Protein AF-A0A8H7CJX2-F1 (afdb_monomer_lite)

Foldseek 3Di:
DPPVVVVVVVVVVVVVVVVVVVCVVVCLVPPPCVPPDDDDFPDSVQGCVVVLVCLLCPPVLVVVLVVLLVVLVVVLVVVVVVQVVVCVPDDGDDDPVQSVVLSVVQSCQCQAQVHGQCSNPPPPPHRLLNVLVCLCCPNPCNVVLVVLVVVCVVPVVSVPDDDDPSPVSSVVSNVVVVVVSLVVLVVLCPDPCSVVVLVVVSHSSSSVVCVVVVPPRPPDD

Organism: NCBI:txid2733690

Radius of gyration: 23.41 Å; chains: 1; bounding box: 77×33×64 Å

Sequence (221 aa):
MIPQTVFLVAGAIFCYGLYRLGCFLYRELTYPLRNVAGPPNPSIVFGNLKDMADRAFGVAQIRNMTQILVDKAIQLRDIWALELSKENGAPARLDVFDWLRRMTLDVIGQAGFGYNFEALETSGKGNALNDAFHDLLHGPNAQRNMIFMVAQAMMPILKLVARRKALVDARTTMYSVARQIVSESKAAILTVEGEKALDSKRDLLSILLKANLSTSVPESL

InterPro domains:
  IPR001128 Cytochrome P450 [PF00067] (63-212)
  IPR036396 Cytochrome P450 superfamily [G3DSA:1.10.630.10] (25-220)
  IPR036396 Cytochrome P450 superfamily [SSF48264] (48-215)

pLDDT: mean 78.83, std 11.43, range [32.62, 96.38]

Secondary structure (DSSP, 8-state):
--HHHHHHHHHHHHHHHHHHHHHHHHHHHT-GGGGS--S--S-TTTTTHHHHHHHHT-HHHHHHHHHHHHHHHHHHHHHHHHHHHTTTTS-----HHHHHHHHHHHHHHHHHHS----TT--SS---HHHHHHHHHHTSTTHHHHHHHHHHHHH-GGGGGSPPPHHHHHHHHHHHHHHHHHHHHHHHHHTSHHHHHHHHH---HHHHHHHHHHHS------

Structure (mmCIF, N/CA/C/O backbone):
data_AF-A0A8H7CJX2-F1
#
_entry.id   AF-A0A8H7CJX2-F1
#
loop_
_atom_site.group_PDB
_atom_site.id
_atom_site.type_symbol
_atom_site.label_atom_id
_atom_s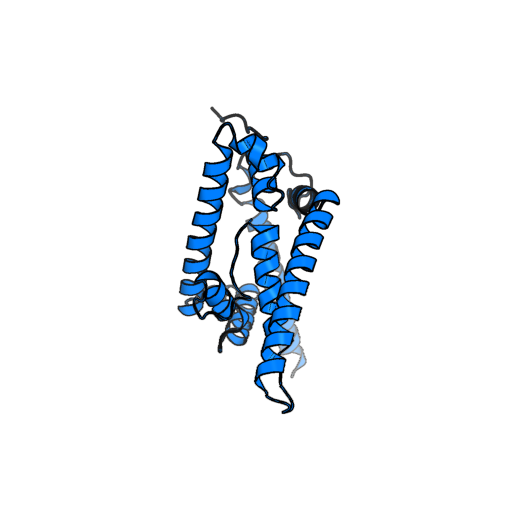ite.label_alt_id
_atom_site.label_comp_id
_atom_site.label_asym_id
_atom_site.label_entity_id
_atom_site.label_seq_id
_atom_site.pdbx_PDB_ins_code
_atom_site.Cartn_x
_atom_site.Cartn_y
_atom_site.Cartn_z
_atom_site.occupancy
_atom_site.B_iso_or_equiv
_atom_site.auth_seq_id
_atom_site.auth_comp_id
_atom_site.auth_asym_id
_atom_site.auth_atom_id
_atom_site.pdbx_PDB_model_num
ATOM 1 N N . MET A 1 1 ? 50.596 -3.535 19.249 1.00 59.03 1 MET A N 1
ATOM 2 C CA . MET A 1 1 ? 49.887 -2.316 19.716 1.00 59.03 1 MET A CA 1
ATOM 3 C C . MET A 1 1 ? 48.407 -2.231 19.294 1.00 59.03 1 MET A C 1
ATOM 5 O O . MET A 1 1 ? 47.772 -1.224 19.555 1.00 59.03 1 MET A O 1
ATOM 9 N N . ILE A 1 2 ? 47.813 -3.284 18.717 1.00 62.78 2 ILE A N 1
ATOM 10 C CA . ILE A 1 2 ? 46.416 -3.313 18.234 1.00 62.78 2 ILE A CA 1
ATOM 11 C C . ILE A 1 2 ? 45.331 -3.588 19.319 1.00 62.78 2 ILE A C 1
ATOM 13 O O . ILE A 1 2 ? 44.195 -3.176 19.110 1.00 62.78 2 ILE A O 1
ATOM 17 N N . PRO A 1 3 ? 45.589 -4.225 20.488 1.00 75.81 3 PRO A N 1
ATOM 18 C CA . PRO A 1 3 ? 44.483 -4.635 21.363 1.00 75.81 3 PRO A CA 1
ATOM 19 C C . PRO A 1 3 ? 43.787 -3.461 22.071 1.00 75.81 3 PRO A C 1
ATOM 21 O O . PRO A 1 3 ? 42.570 -3.473 22.211 1.00 75.81 3 PRO A O 1
ATOM 24 N N . GLN A 1 4 ? 44.517 -2.410 22.462 1.00 80.00 4 GLN A N 1
ATOM 25 C CA . GLN A 1 4 ? 43.936 -1.274 23.195 1.00 80.00 4 GLN A CA 1
ATOM 26 C C . GLN A 1 4 ? 42.937 -0.460 22.362 1.00 80.00 4 GLN A C 1
ATOM 28 O O . GLN A 1 4 ? 41.916 -0.017 22.886 1.00 80.00 4 GLN A O 1
ATOM 33 N N . THR A 1 5 ? 43.191 -0.289 21.063 1.00 80.81 5 THR A N 1
ATOM 34 C CA . THR A 1 5 ? 42.288 0.453 20.174 1.00 80.81 5 THR A CA 1
ATOM 35 C C . THR A 1 5 ? 40.988 -0.311 19.931 1.00 80.81 5 THR A C 1
ATOM 37 O O . THR A 1 5 ? 39.921 0.297 19.913 1.00 80.81 5 THR A O 1
ATOM 40 N N . VAL A 1 6 ? 41.046 -1.643 19.833 1.00 83.06 6 VAL A N 1
ATOM 41 C CA . VAL A 1 6 ? 39.857 -2.497 19.678 1.00 83.06 6 VAL A CA 1
ATOM 42 C C . VAL A 1 6 ? 38.955 -2.430 20.915 1.00 83.06 6 VAL A C 1
ATOM 44 O O . VAL A 1 6 ? 37.746 -2.257 20.770 1.00 83.06 6 VAL A O 1
ATOM 47 N N . PHE A 1 7 ? 39.524 -2.487 22.125 1.00 85.19 7 PHE A N 1
ATOM 48 C CA . PHE A 1 7 ? 38.746 -2.362 23.366 1.00 85.19 7 PHE A CA 1
ATOM 49 C C . PHE A 1 7 ? 38.086 -0.985 23.516 1.00 85.19 7 PHE A C 1
ATOM 51 O O . PHE A 1 7 ? 36.922 -0.908 23.911 1.00 85.19 7 PHE A O 1
ATOM 58 N N . LEU A 1 8 ? 38.785 0.094 23.150 1.00 84.44 8 LEU A N 1
ATOM 59 C CA . LEU A 1 8 ? 38.227 1.451 23.170 1.00 84.44 8 LEU A CA 1
ATOM 60 C C . LEU A 1 8 ? 37.051 1.609 22.201 1.00 84.44 8 LEU A C 1
ATOM 62 O O . LEU A 1 8 ? 36.013 2.154 22.574 1.00 84.44 8 LEU A O 1
ATOM 66 N N . VAL A 1 9 ? 37.187 1.100 20.974 1.00 84.94 9 VAL A N 1
ATOM 67 C CA . VAL A 1 9 ? 36.119 1.166 19.967 1.00 84.94 9 VAL A CA 1
ATOM 68 C C . VAL A 1 9 ? 34.917 0.316 20.386 1.00 84.94 9 VAL A C 1
ATOM 70 O O . VAL A 1 9 ? 33.783 0.786 20.307 1.00 84.94 9 VAL A O 1
ATOM 73 N N . ALA A 1 10 ? 35.143 -0.899 20.893 1.00 82.88 10 ALA A N 1
ATOM 74 C CA . ALA A 1 10 ? 34.070 -1.760 21.389 1.00 82.88 10 ALA A CA 1
ATOM 75 C C . ALA A 1 10 ? 33.324 -1.125 22.576 1.00 82.88 10 ALA A C 1
ATOM 77 O O . ALA A 1 10 ? 32.092 -1.114 22.594 1.00 82.88 10 ALA A O 1
ATOM 78 N N . GLY A 1 11 ? 34.055 -0.528 23.525 1.00 87.94 11 GLY A N 1
ATOM 79 C CA . GLY A 1 11 ? 33.474 0.207 24.649 1.00 87.94 11 GLY A CA 1
ATOM 80 C C . GLY A 1 11 ? 32.651 1.416 24.198 1.00 87.94 11 GLY A C 1
ATOM 81 O O . GLY A 1 11 ? 31.535 1.611 24.675 1.00 87.94 11 GLY A O 1
ATOM 82 N N . ALA A 1 12 ? 33.143 2.183 23.222 1.00 85.31 12 ALA A N 1
ATOM 83 C CA . ALA A 1 12 ? 32.411 3.315 22.658 1.00 85.31 12 ALA A CA 1
ATOM 84 C C . ALA A 1 12 ? 31.106 2.880 21.967 1.00 85.31 12 ALA A C 1
ATOM 86 O O . ALA A 1 12 ? 30.066 3.501 22.189 1.00 85.31 12 ALA A O 1
ATOM 87 N N . ILE A 1 13 ? 31.128 1.791 21.186 1.00 84.75 13 ILE A N 1
ATOM 88 C CA . ILE A 1 13 ? 29.928 1.226 20.543 1.00 84.75 13 ILE A CA 1
ATOM 89 C C . ILE A 1 13 ? 28.926 0.740 21.596 1.00 84.75 13 ILE A C 1
ATOM 91 O O . ILE A 1 13 ? 27.729 0.992 21.459 1.00 84.75 13 ILE A O 1
ATOM 95 N N . PHE A 1 14 ? 29.397 0.082 22.657 1.00 86.94 14 PHE A N 1
ATOM 96 C CA . PHE A 1 14 ? 28.544 -0.412 23.736 1.00 86.94 14 PHE A CA 1
ATOM 97 C C . PHE A 1 14 ? 27.881 0.731 24.516 1.00 86.94 14 PHE A C 1
ATOM 99 O O . PHE A 1 14 ? 26.658 0.749 24.656 1.00 86.94 14 PHE A O 1
ATOM 106 N N . CYS A 1 15 ? 28.654 1.734 24.945 1.00 88.94 15 CYS A N 1
ATOM 107 C CA . CYS A 1 15 ? 28.129 2.931 25.607 1.00 88.94 15 CYS A CA 1
ATOM 108 C C . CYS A 1 15 ? 27.140 3.687 24.712 1.00 88.94 15 CYS A C 1
ATOM 110 O O . CYS A 1 15 ? 26.092 4.131 25.177 1.00 88.94 15 CYS A O 1
ATOM 112 N N . TYR A 1 16 ? 27.435 3.789 23.415 1.00 84.00 16 TYR A N 1
ATOM 113 C CA . TYR A 1 16 ? 26.530 4.377 22.437 1.00 84.00 16 TYR A CA 1
ATOM 114 C C . TYR A 1 16 ? 25.233 3.563 22.278 1.00 84.00 16 TYR A C 1
ATOM 116 O O . TYR A 1 16 ? 24.147 4.139 22.209 1.00 84.00 16 TYR A O 1
ATOM 124 N N . GLY A 1 17 ? 25.324 2.230 22.277 1.00 82.69 17 GLY A N 1
ATOM 125 C CA . GLY A 1 17 ? 24.177 1.324 22.271 1.00 82.69 17 GLY A CA 1
ATOM 126 C C . GLY A 1 17 ? 23.291 1.491 23.506 1.00 82.69 17 GLY A C 1
ATOM 127 O O . GLY A 1 17 ? 22.076 1.617 23.364 1.00 82.69 17 GLY A O 1
ATOM 128 N N . LEU A 1 18 ? 23.890 1.580 24.699 1.00 87.69 18 LEU A N 1
ATOM 129 C CA . LEU A 1 18 ? 23.179 1.841 25.955 1.00 87.69 18 LEU A CA 1
ATOM 130 C C . LEU A 1 18 ? 22.532 3.227 25.978 1.00 87.69 18 LEU A C 1
ATOM 132 O O . LEU A 1 18 ? 21.366 3.342 26.343 1.00 87.69 18 LEU A O 1
ATOM 136 N N . TYR A 1 19 ? 23.246 4.267 25.537 1.00 86.06 19 TYR A N 1
ATOM 137 C CA . TYR A 1 19 ? 22.684 5.611 25.387 1.00 86.06 19 TYR A CA 1
ATOM 138 C C . TYR A 1 19 ? 21.491 5.604 24.427 1.00 86.06 19 TYR A C 1
ATOM 140 O O . TYR A 1 19 ? 20.430 6.140 24.742 1.00 86.06 19 TYR A O 1
ATOM 148 N N . ARG A 1 20 ? 21.626 4.942 23.272 1.00 76.94 20 ARG A N 1
ATOM 149 C CA . ARG A 1 20 ? 20.554 4.825 22.279 1.00 76.94 20 ARG A CA 1
ATOM 150 C C . ARG A 1 20 ? 19.351 4.069 22.838 1.00 76.94 20 ARG A C 1
ATOM 152 O O . ARG A 1 20 ? 18.227 4.506 22.606 1.00 76.94 20 ARG A O 1
ATOM 159 N N . LEU A 1 21 ? 19.573 2.979 23.572 1.00 81.50 21 LEU A N 1
ATOM 160 C CA . LEU A 1 21 ? 18.513 2.220 24.235 1.00 81.50 21 LEU A CA 1
ATOM 161 C C . LEU A 1 21 ? 17.828 3.062 25.319 1.00 81.50 21 LEU A C 1
ATOM 163 O O . LEU A 1 21 ? 16.605 3.112 25.363 1.00 81.50 21 LEU A O 1
ATOM 167 N N . GLY A 1 22 ? 18.598 3.788 26.131 1.00 82.94 22 GLY A N 1
ATOM 168 C CA . GLY A 1 22 ? 18.083 4.700 27.151 1.00 82.94 22 GLY A CA 1
ATOM 169 C C . GLY A 1 22 ? 17.246 5.830 26.555 1.00 82.94 22 GLY A C 1
ATOM 170 O O . GLY A 1 22 ? 16.128 6.060 27.000 1.00 82.94 22 GLY A O 1
ATOM 171 N N . CYS A 1 23 ? 17.723 6.485 25.493 1.00 76.69 23 CYS A N 1
ATOM 172 C CA . CYS A 1 23 ? 16.947 7.489 24.766 1.00 76.69 23 CYS A CA 1
ATOM 173 C C . CYS A 1 23 ? 15.702 6.897 24.102 1.00 76.69 23 CYS A C 1
ATOM 175 O O . CYS A 1 23 ? 14.670 7.559 24.076 1.00 76.69 23 CYS A O 1
ATOM 177 N N . PHE A 1 24 ? 15.780 5.679 23.559 1.00 75.69 24 PHE A N 1
ATOM 178 C CA . PHE A 1 24 ? 14.626 4.988 22.985 1.00 75.69 24 PHE A CA 1
ATOM 179 C C . PHE A 1 24 ? 13.557 4.732 24.053 1.00 75.69 24 PHE A C 1
ATOM 181 O O . PHE A 1 24 ? 12.420 5.157 23.875 1.00 75.69 24 PHE A O 1
ATOM 188 N N . LEU A 1 25 ? 13.940 4.143 25.189 1.00 78.50 25 LEU A N 1
ATOM 189 C CA . LEU A 1 25 ? 13.042 3.876 26.313 1.00 78.50 25 LEU A CA 1
ATOM 190 C C . LEU A 1 25 ? 12.485 5.167 26.923 1.00 78.50 25 LEU A C 1
ATOM 192 O O . LEU A 1 25 ? 11.288 5.253 27.174 1.00 78.50 25 LEU A O 1
ATOM 196 N N . TYR A 1 26 ? 13.323 6.190 27.114 1.00 77.94 26 TYR A N 1
ATOM 197 C CA . TYR A 1 26 ? 12.897 7.492 27.630 1.00 77.94 26 TYR A CA 1
ATOM 198 C C . TYR A 1 26 ? 11.867 8.142 26.713 1.00 77.94 26 TYR A C 1
ATOM 200 O O . TYR A 1 26 ? 10.826 8.607 27.173 1.00 77.94 26 TYR A O 1
ATOM 208 N N . ARG A 1 27 ? 12.141 8.146 25.405 1.00 71.25 27 ARG A N 1
ATOM 209 C CA . ARG A 1 27 ? 11.241 8.711 24.406 1.00 71.25 27 ARG A CA 1
ATOM 210 C C . ARG A 1 27 ? 9.918 7.943 24.385 1.00 71.25 27 ARG A C 1
ATOM 212 O O . ARG A 1 27 ? 8.884 8.593 24.378 1.00 71.25 27 ARG A O 1
ATOM 219 N N . GLU A 1 28 ? 9.954 6.610 24.479 1.00 68.81 28 GLU A N 1
ATOM 220 C CA . GLU A 1 28 ? 8.762 5.751 24.574 1.00 68.81 28 GLU A CA 1
ATOM 221 C C . GLU A 1 28 ? 7.911 6.042 25.820 1.00 68.81 28 GLU A C 1
ATOM 223 O O . GLU A 1 28 ? 6.692 6.184 25.741 1.00 68.81 28 GLU A O 1
ATOM 228 N N . LEU A 1 29 ? 8.561 6.210 26.974 1.00 70.12 29 LEU A N 1
ATOM 229 C CA . LEU A 1 29 ? 7.901 6.497 28.249 1.00 70.12 29 LEU A CA 1
ATOM 230 C C . LEU A 1 29 ? 7.300 7.907 28.323 1.00 70.12 29 LEU A C 1
ATOM 232 O O . LEU A 1 29 ? 6.315 8.099 29.034 1.00 70.12 29 LEU A O 1
ATOM 236 N N . THR A 1 30 ? 7.871 8.878 27.608 1.00 72.44 30 THR A N 1
ATOM 237 C CA . THR A 1 30 ? 7.493 10.301 27.692 1.00 72.44 30 THR A CA 1
ATOM 238 C C . THR A 1 30 ? 6.679 10.804 26.499 1.00 72.44 30 THR A C 1
ATOM 240 O O . THR A 1 30 ? 6.446 12.007 26.378 1.00 72.44 30 THR A O 1
ATOM 243 N N . TYR A 1 31 ? 6.206 9.918 25.614 1.00 68.75 31 TYR A N 1
ATOM 244 C CA . TYR A 1 31 ? 5.435 10.365 24.456 1.00 68.75 31 TYR A CA 1
ATOM 245 C C . TYR A 1 31 ? 4.077 10.979 24.836 1.00 68.75 31 TYR A C 1
ATOM 247 O O . TYR A 1 31 ? 3.285 10.348 25.542 1.00 68.75 31 TYR A O 1
ATOM 255 N N . PRO A 1 32 ? 3.723 12.138 24.243 1.00 61.81 32 PRO A N 1
ATOM 256 C CA . PRO A 1 32 ? 2.434 12.798 24.462 1.00 61.81 32 PRO A CA 1
ATOM 257 C C . PRO A 1 32 ? 1.243 11.991 23.921 1.00 61.81 32 PRO A C 1
ATOM 259 O O . PRO A 1 32 ? 0.107 12.225 24.319 1.00 61.81 32 PRO A O 1
ATOM 262 N N . LEU A 1 33 ? 1.489 11.005 23.049 1.00 62.22 33 LEU A N 1
ATOM 263 C CA . LEU A 1 33 ? 0.448 10.137 22.495 1.00 62.22 33 LEU A CA 1
ATOM 264 C C . LEU A 1 33 ? -0.098 9.119 23.507 1.00 62.22 33 LEU A C 1
ATOM 266 O O . LEU A 1 33 ? -1.160 8.556 23.266 1.00 62.22 33 LEU A O 1
ATOM 270 N N . ARG A 1 34 ? 0.572 8.909 24.652 1.00 66.19 34 ARG A N 1
ATOM 271 C CA . ARG A 1 34 ? 0.060 8.039 25.726 1.00 66.19 34 ARG A CA 1
ATOM 272 C C . ARG A 1 34 ? -1.118 8.658 26.488 1.00 66.19 34 ARG A C 1
ATOM 274 O O . ARG A 1 34 ? -1.860 7.929 27.133 1.00 66.19 34 ARG A O 1
ATOM 281 N N . ASN A 1 35 ? -1.285 9.979 26.391 1.00 67.44 35 ASN A N 1
ATOM 282 C CA . ASN A 1 35 ? -2.397 10.725 26.988 1.00 67.44 35 ASN A CA 1
ATOM 283 C C . ASN A 1 35 ? -3.573 10.924 26.021 1.00 67.44 35 ASN A C 1
ATOM 285 O O . ASN A 1 35 ? -4.555 11.568 26.381 1.00 67.44 35 ASN A O 1
ATOM 289 N N . VAL A 1 36 ? -3.484 10.407 24.793 1.00 69.44 36 VAL A N 1
ATOM 290 C CA . VAL A 1 36 ? -4.614 10.438 23.865 1.00 69.44 36 VAL A CA 1
ATOM 291 C C . VAL A 1 36 ? -5.616 9.384 24.313 1.00 69.44 36 VAL A C 1
ATOM 293 O O . VAL A 1 36 ? -5.256 8.226 24.526 1.00 69.44 36 VAL A O 1
ATOM 296 N N . ALA A 1 37 ? -6.871 9.796 24.467 1.00 63.81 37 ALA A N 1
ATOM 297 C CA . ALA A 1 37 ? -7.947 8.897 24.837 1.00 63.81 37 ALA A CA 1
ATOM 298 C C . ALA A 1 37 ? -8.071 7.765 23.802 1.00 63.81 37 ALA A C 1
ATOM 300 O O . ALA A 1 37 ? -8.167 7.998 22.596 1.00 63.81 37 ALA A O 1
ATOM 301 N N . GLY A 1 38 ? -8.022 6.527 24.281 1.00 65.56 38 GLY A N 1
ATOM 302 C CA . GLY A 1 38 ? -8.036 5.339 23.443 1.00 65.56 38 GLY A CA 1
ATOM 303 C C . GLY A 1 38 ? -8.409 4.098 24.249 1.00 65.56 38 GLY A C 1
ATOM 304 O O . GLY A 1 38 ? -8.409 4.138 25.482 1.00 65.56 38 GLY A O 1
ATOM 305 N N . PRO A 1 39 ? -8.750 2.994 23.569 1.00 67.88 39 PRO A N 1
ATOM 306 C CA . PRO A 1 39 ? -9.061 1.741 24.239 1.00 67.88 39 PRO A CA 1
ATOM 307 C C . PRO A 1 39 ? -7.851 1.242 25.050 1.00 67.88 39 PRO A C 1
ATOM 309 O O . PRO A 1 39 ? -6.704 1.534 24.681 1.00 67.88 39 PRO A O 1
ATOM 312 N N . PRO A 1 40 ? -8.091 0.507 26.154 1.00 71.88 40 PRO A N 1
ATOM 313 C CA . PRO A 1 40 ? -7.034 0.013 27.028 1.00 71.88 40 PRO A CA 1
ATOM 314 C C . PRO A 1 40 ? -6.012 -0.794 26.229 1.00 71.88 40 PRO A C 1
ATOM 316 O O . PRO A 1 40 ? -6.379 -1.657 25.440 1.00 71.88 40 PRO A O 1
ATOM 319 N N . ASN A 1 41 ? -4.729 -0.498 26.435 1.00 67.62 41 ASN A N 1
ATOM 320 C CA . ASN A 1 41 ? -3.649 -1.105 25.672 1.00 67.62 41 ASN A CA 1
ATOM 321 C C . ASN A 1 41 ? -3.28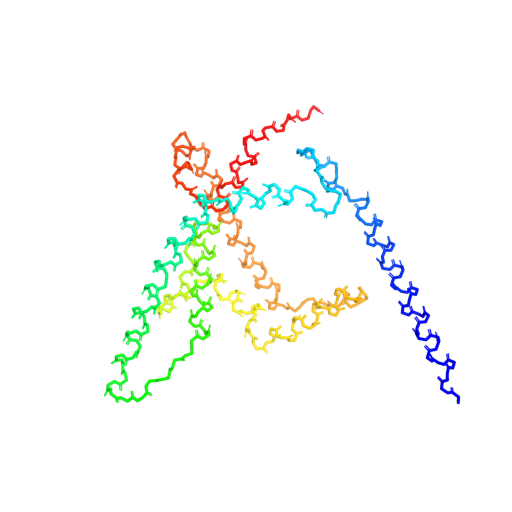2 -2.499 26.236 1.00 67.62 41 ASN A C 1
ATOM 323 O O . ASN A 1 41 ? -2.748 -2.562 27.348 1.00 67.62 41 ASN A O 1
ATOM 327 N N . PRO A 1 42 ? -3.477 -3.602 25.486 1.00 73.25 42 PRO A N 1
ATOM 328 C CA . PRO A 1 42 ? -3.147 -4.951 25.943 1.00 73.25 42 PRO A CA 1
ATOM 329 C C . PRO A 1 42 ? -1.637 -5.255 25.923 1.00 73.25 42 PRO A C 1
ATOM 331 O O . PRO A 1 42 ? -1.204 -6.258 26.491 1.00 73.25 42 PRO A O 1
ATOM 334 N N . SER A 1 43 ? -0.808 -4.433 25.263 1.00 79.50 43 SER A N 1
ATOM 335 C CA . SER A 1 43 ? 0.633 -4.666 25.130 1.00 79.50 43 SER A CA 1
ATOM 336 C C . SER A 1 43 ? 1.468 -3.389 25.230 1.00 79.50 43 SER A C 1
ATOM 338 O O . SER A 1 43 ? 1.363 -2.478 24.416 1.00 79.50 43 SER A O 1
ATOM 340 N N . ILE A 1 44 ? 2.430 -3.374 26.156 1.00 74.06 44 ILE A N 1
ATOM 341 C CA . ILE A 1 44 ? 3.399 -2.271 26.285 1.00 74.06 44 ILE A CA 1
ATOM 342 C C . ILE A 1 44 ? 4.237 -2.100 25.005 1.00 74.06 44 ILE A C 1
ATOM 344 O O . ILE A 1 44 ? 4.574 -0.981 24.642 1.00 74.06 44 ILE A O 1
ATOM 348 N N . VAL A 1 45 ? 4.555 -3.201 24.314 1.00 76.25 45 VAL A N 1
ATOM 349 C CA . VAL A 1 45 ? 5.433 -3.191 23.131 1.00 76.25 45 VAL A CA 1
ATOM 350 C C . VAL A 1 45 ? 4.656 -2.957 21.836 1.00 76.25 45 VAL A C 1
ATOM 352 O O . VAL A 1 45 ? 5.129 -2.240 20.961 1.00 76.25 45 VAL A O 1
ATOM 355 N N . PHE A 1 46 ? 3.480 -3.571 21.691 1.00 77.50 46 PHE A N 1
ATOM 356 C CA . PHE A 1 46 ? 2.737 -3.569 20.425 1.00 77.50 46 PHE A CA 1
ATOM 357 C C . PHE A 1 46 ? 1.484 -2.698 20.438 1.00 77.50 46 PHE A C 1
ATOM 359 O O . PHE A 1 46 ? 0.837 -2.559 19.403 1.00 77.50 46 PHE A O 1
ATOM 366 N N . GLY A 1 47 ? 1.113 -2.095 21.564 1.00 81.44 47 GLY A N 1
ATOM 367 C CA . GLY A 1 47 ? -0.098 -1.291 21.596 1.00 81.44 47 GLY A CA 1
ATOM 368 C C . GLY A 1 47 ? -1.352 -2.117 21.278 1.00 81.44 47 GLY A C 1
ATOM 369 O O . GLY A 1 47 ? -1.419 -3.327 21.504 1.00 81.44 47 GLY A O 1
ATOM 370 N N . ASN A 1 48 ? -2.287 -1.451 20.602 1.00 80.31 48 ASN A N 1
ATOM 371 C CA . ASN A 1 48 ? -3.475 -2.051 19.992 1.00 80.31 48 ASN A CA 1
ATOM 372 C C . ASN A 1 48 ? -3.202 -2.654 18.597 1.00 80.31 48 ASN A C 1
ATOM 374 O O . ASN A 1 48 ? -4.146 -3.015 17.896 1.00 80.31 48 ASN A O 1
ATOM 378 N N . LEU A 1 49 ? -1.937 -2.747 18.152 1.00 81.38 49 LEU A N 1
ATOM 379 C CA . LEU A 1 49 ? -1.617 -3.206 16.792 1.00 81.38 49 LEU A CA 1
ATOM 380 C C . LEU A 1 49 ? -2.076 -4.642 16.538 1.00 81.38 49 LEU A C 1
ATOM 382 O O . LEU A 1 49 ? -2.471 -4.945 15.419 1.00 81.38 49 LEU A O 1
ATOM 386 N N . LYS A 1 50 ? -2.041 -5.510 17.557 1.00 82.56 50 LYS A N 1
ATOM 387 C CA . LYS A 1 50 ? -2.517 -6.896 17.439 1.00 82.56 50 LYS A CA 1
ATOM 388 C C . LYS A 1 50 ? -4.011 -6.931 17.138 1.00 82.56 50 LYS A C 1
ATOM 390 O O . LYS A 1 50 ? -4.407 -7.446 16.104 1.00 82.56 50 LYS A O 1
ATOM 395 N N . ASP A 1 51 ? -4.811 -6.254 17.952 1.00 82.00 51 ASP A N 1
ATOM 396 C CA . ASP A 1 51 ? -6.260 -6.197 17.759 1.00 82.00 51 ASP A CA 1
ATOM 397 C C . ASP A 1 51 ? -6.647 -5.499 16.446 1.00 82.00 51 ASP A C 1
ATOM 399 O O . ASP A 1 51 ? -7.690 -5.785 15.858 1.00 82.00 51 ASP A O 1
ATOM 403 N N . MET A 1 52 ? -5.842 -4.535 15.991 1.00 80.94 52 MET A N 1
ATOM 404 C CA . MET A 1 52 ? -6.010 -3.923 14.674 1.00 80.94 52 MET A CA 1
ATOM 405 C C . MET A 1 52 ? -5.697 -4.923 13.560 1.00 80.94 52 MET A C 1
ATOM 407 O O . MET A 1 52 ? -6.490 -5.036 12.632 1.00 80.94 52 MET A O 1
ATOM 411 N N . ALA A 1 53 ? -4.589 -5.660 13.663 1.00 83.38 53 ALA A N 1
ATOM 412 C CA . ALA A 1 53 ? -4.186 -6.677 12.697 1.00 83.38 53 ALA A CA 1
ATOM 413 C C . ALA A 1 53 ? -5.204 -7.825 12.616 1.00 83.38 53 ALA A C 1
ATOM 415 O O . ALA A 1 53 ? -5.568 -8.235 11.520 1.00 83.38 53 ALA A O 1
ATOM 416 N N . ASP A 1 54 ? -5.732 -8.289 13.744 1.00 84.88 54 ASP A N 1
ATOM 417 C CA . ASP A 1 54 ? -6.715 -9.376 13.775 1.00 84.88 54 ASP A CA 1
ATOM 418 C C . ASP A 1 54 ? -8.039 -8.966 13.112 1.00 84.88 54 ASP A C 1
ATOM 420 O O . ASP A 1 54 ? -8.648 -9.749 12.381 1.00 84.88 54 ASP A O 1
ATOM 424 N N . ARG A 1 55 ? -8.469 -7.708 13.292 1.00 81.94 55 ARG A N 1
ATOM 425 C CA . ARG A 1 55 ? -9.627 -7.148 12.568 1.00 81.94 55 ARG A CA 1
ATOM 426 C C . ARG A 1 55 ? -9.331 -6.957 11.080 1.00 81.94 55 ARG A C 1
ATOM 428 O O . ARG A 1 55 ? -10.179 -7.242 10.240 1.00 81.94 55 ARG A O 1
ATOM 435 N N . ALA A 1 56 ? -8.127 -6.485 10.773 1.00 81.50 56 ALA A N 1
ATOM 436 C CA . ALA A 1 56 ? -7.630 -6.203 9.433 1.00 81.50 56 ALA A CA 1
ATOM 437 C C . ALA A 1 56 ? -7.406 -7.448 8.567 1.00 81.50 56 ALA A C 1
ATOM 439 O O . ALA A 1 56 ? -7.506 -7.372 7.348 1.00 81.50 56 ALA A O 1
ATOM 440 N N . PHE A 1 57 ? -7.064 -8.576 9.182 1.00 84.62 57 PHE A N 1
ATOM 441 C CA . PHE A 1 57 ? -6.669 -9.812 8.506 1.00 84.62 57 PHE A CA 1
ATOM 442 C C . PHE A 1 57 ? -7.461 -11.018 9.024 1.00 84.62 57 PHE A C 1
ATOM 444 O O . PHE A 1 57 ? -6.983 -12.149 9.009 1.00 84.62 57 PHE A O 1
ATOM 451 N N . GLY A 1 58 ? -8.701 -10.798 9.465 1.00 85.94 58 GLY A N 1
ATOM 452 C CA . GLY A 1 58 ? -9.611 -11.885 9.816 1.00 85.94 58 GLY A CA 1
ATOM 453 C C . GLY A 1 58 ? -9.959 -12.768 8.609 1.00 85.94 58 GLY A C 1
ATOM 454 O O . GLY A 1 58 ? -9.829 -12.363 7.454 1.00 85.94 58 GLY A O 1
ATOM 455 N N . VAL A 1 59 ? -10.473 -13.975 8.855 1.00 88.62 59 VAL A N 1
ATOM 456 C CA . VAL A 1 59 ? -10.760 -14.984 7.808 1.00 88.62 59 VAL A CA 1
ATOM 457 C C . VAL A 1 59 ? -11.644 -14.441 6.676 1.00 88.62 59 VAL A C 1
ATOM 459 O O . VAL A 1 59 ? -11.364 -14.661 5.496 1.00 88.62 59 VAL A O 1
ATOM 462 N N . ALA A 1 60 ? -12.702 -13.699 7.017 1.00 84.31 60 ALA A N 1
ATOM 463 C CA . ALA A 1 60 ? -13.595 -13.096 6.027 1.00 84.31 60 ALA A CA 1
ATOM 464 C C . ALA A 1 60 ? -12.877 -12.056 5.150 1.00 84.31 60 ALA A C 1
ATOM 466 O O . ALA A 1 60 ? -13.155 -11.967 3.951 1.00 84.31 60 ALA A O 1
ATOM 467 N N . GLN A 1 61 ? -11.944 -11.315 5.749 1.00 83.56 61 GLN A N 1
ATOM 468 C CA . GLN A 1 61 ? -11.162 -10.285 5.085 1.00 83.56 61 GLN A CA 1
ATOM 469 C C . GLN A 1 61 ? -10.120 -10.905 4.160 1.00 83.56 61 GLN A C 1
ATOM 471 O O . GLN A 1 61 ? -10.091 -10.579 2.979 1.00 83.56 61 GLN A O 1
ATOM 476 N N . ILE A 1 62 ? -9.370 -11.903 4.635 1.00 89.12 62 ILE A N 1
ATOM 477 C CA . ILE A 1 62 ? -8.428 -12.675 3.809 1.00 89.12 62 ILE A CA 1
ATOM 478 C C . ILE A 1 62 ? -9.130 -13.263 2.580 1.00 89.12 62 ILE A C 1
ATOM 480 O O . ILE A 1 62 ? -8.592 -13.201 1.474 1.00 89.12 62 ILE A O 1
ATOM 484 N N . ARG A 1 63 ? -10.349 -13.800 2.739 1.00 89.38 63 ARG A N 1
ATOM 485 C CA . ARG A 1 63 ? -11.126 -14.326 1.608 1.00 89.38 63 ARG A CA 1
ATOM 486 C C . ARG A 1 63 ? -11.427 -13.244 0.568 1.00 89.38 63 ARG A C 1
ATOM 488 O O . ARG A 1 63 ? -11.287 -13.512 -0.619 1.00 89.38 63 ARG A O 1
ATOM 495 N N . ASN A 1 64 ? -11.813 -12.042 0.996 1.00 85.88 64 ASN A N 1
ATOM 496 C CA . ASN A 1 64 ? -12.044 -10.915 0.088 1.00 85.88 64 ASN A CA 1
ATOM 497 C C . ASN A 1 64 ? -10.743 -10.487 -0.617 1.00 85.88 64 ASN A C 1
ATOM 499 O O . ASN A 1 64 ? -10.709 -10.404 -1.840 1.00 85.88 64 ASN A O 1
ATOM 503 N N . MET A 1 65 ? -9.649 -10.331 0.134 1.00 89.56 65 MET A N 1
ATOM 504 C CA . MET A 1 65 ? -8.336 -9.998 -0.430 1.00 89.56 65 MET A CA 1
ATOM 505 C C . MET A 1 65 ? -7.872 -11.036 -1.458 1.00 89.56 65 MET A C 1
ATOM 507 O O . MET A 1 65 ? -7.271 -10.686 -2.467 1.00 89.56 65 MET A O 1
ATOM 511 N N . THR A 1 66 ? -8.177 -12.313 -1.219 1.00 92.75 66 THR A N 1
ATOM 512 C CA . THR A 1 66 ? -7.846 -13.407 -2.138 1.00 92.75 66 THR A CA 1
ATOM 513 C C . THR A 1 66 ? -8.639 -13.301 -3.440 1.00 92.75 66 THR A C 1
ATOM 515 O O . THR A 1 66 ? -8.073 -13.555 -4.496 1.00 92.75 66 THR A O 1
ATOM 518 N N . GLN A 1 67 ? -9.911 -12.889 -3.396 1.00 92.50 67 GLN A N 1
ATOM 519 C CA . GLN A 1 67 ? -10.692 -12.631 -4.614 1.00 92.50 67 GLN A CA 1
ATOM 520 C C . GLN A 1 67 ? -10.041 -11.521 -5.448 1.00 92.50 67 GLN A C 1
ATOM 522 O O . GLN A 1 67 ? -9.726 -11.751 -6.610 1.00 92.50 67 GLN A O 1
ATOM 527 N N . ILE A 1 68 ? -9.704 -10.387 -4.822 1.00 92.69 68 ILE A N 1
ATOM 528 C CA . ILE A 1 68 ? -8.999 -9.274 -5.483 1.00 92.69 68 ILE A CA 1
ATOM 529 C C . ILE A 1 68 ? -7.658 -9.738 -6.073 1.00 92.69 68 ILE A C 1
ATOM 531 O O . ILE A 1 68 ? -7.307 -9.384 -7.197 1.00 92.69 68 ILE A O 1
ATOM 535 N N . LEU A 1 69 ? -6.901 -10.549 -5.327 1.00 94.69 69 LEU A N 1
ATOM 536 C CA . LEU A 1 69 ? -5.626 -11.098 -5.783 1.00 94.69 69 LEU A CA 1
ATOM 537 C C . LEU A 1 69 ? -5.797 -11.972 -7.032 1.00 94.69 69 LEU A C 1
ATOM 539 O O . LEU A 1 69 ? -5.013 -11.845 -7.971 1.00 94.69 69 LEU A O 1
ATOM 543 N N . VAL A 1 70 ? -6.805 -12.847 -7.050 1.00 96.12 70 VAL A N 1
ATOM 544 C CA . VAL A 1 70 ? -7.103 -13.717 -8.196 1.00 96.12 70 VAL A CA 1
ATOM 545 C C . VAL A 1 70 ? -7.545 -12.890 -9.401 1.00 96.12 70 VAL A C 1
ATOM 547 O O . VAL A 1 70 ? -7.024 -13.106 -10.493 1.00 96.12 70 VAL A O 1
ATOM 550 N N . ASP A 1 71 ? -8.419 -11.904 -9.206 1.00 95.06 71 ASP A N 1
ATOM 551 C CA . ASP A 1 71 ? -8.879 -11.016 -10.277 1.00 95.06 71 ASP A CA 1
ATOM 552 C C . ASP A 1 71 ? -7.697 -10.269 -10.917 1.00 95.06 71 ASP A C 1
ATOM 554 O O . ASP A 1 71 ? -7.550 -10.235 -12.141 1.00 95.06 71 ASP A O 1
ATOM 558 N N . LYS A 1 72 ? -6.780 -9.747 -10.093 1.00 94.94 72 LYS A N 1
ATOM 559 C CA . LYS A 1 72 ? -5.557 -9.081 -10.562 1.00 94.94 72 LYS A CA 1
ATOM 560 C C . LYS A 1 72 ? -4.547 -10.038 -11.197 1.00 94.94 72 LYS A C 1
ATOM 562 O O . LYS A 1 72 ? -3.855 -9.641 -12.132 1.00 94.94 72 LYS A O 1
ATOM 567 N N . ALA A 1 73 ? -4.483 -11.294 -10.758 1.00 95.75 73 ALA A N 1
ATOM 568 C CA . ALA A 1 73 ? -3.651 -12.318 -11.392 1.00 95.75 73 ALA A CA 1
ATOM 569 C C . ALA A 1 73 ? -4.171 -12.678 -12.792 1.00 95.75 73 ALA A C 1
ATOM 571 O O . ALA A 1 73 ? -3.381 -12.842 -13.721 1.00 95.75 73 ALA A O 1
ATOM 572 N N . ILE A 1 74 ? -5.495 -12.763 -12.951 1.00 96.38 74 ILE A N 1
ATOM 573 C CA . ILE A 1 74 ? -6.151 -12.971 -14.247 1.00 96.38 74 ILE A CA 1
ATOM 574 C C . ILE A 1 74 ? -5.879 -11.775 -15.166 1.00 96.38 74 ILE A C 1
ATOM 576 O O . ILE A 1 74 ? -5.428 -11.980 -16.292 1.00 96.38 74 ILE A O 1
ATOM 580 N N . GLN A 1 75 ? -6.045 -10.543 -14.669 1.00 94.56 75 GLN A N 1
ATOM 581 C CA . GLN A 1 75 ? -5.703 -9.329 -15.420 1.00 94.56 75 GLN A CA 1
ATOM 582 C C . GLN A 1 75 ? -4.238 -9.354 -15.884 1.00 94.56 75 GLN A C 1
ATOM 584 O O . GLN A 1 75 ? -3.948 -9.068 -17.044 1.00 94.56 75 GLN A O 1
ATOM 589 N N . LEU A 1 76 ? -3.309 -9.737 -15.003 1.00 95.00 76 LEU A N 1
ATOM 590 C CA . LEU A 1 76 ? -1.891 -9.806 -15.343 1.00 95.00 76 LEU A CA 1
ATOM 591 C C . LEU A 1 76 ? -1.588 -10.874 -16.402 1.00 95.00 76 LEU A C 1
ATOM 593 O O . LEU A 1 76 ? -0.825 -10.613 -17.331 1.00 95.00 76 LEU A O 1
ATOM 597 N N . ARG A 1 77 ? -2.207 -12.056 -16.295 1.00 94.69 77 ARG A N 1
ATOM 598 C CA . ARG A 1 77 ? -2.117 -13.110 -17.317 1.00 94.69 77 ARG A CA 1
ATOM 599 C C . ARG A 1 77 ? -2.559 -12.585 -18.681 1.00 94.69 77 ARG A C 1
ATOM 601 O O . ARG A 1 77 ? -1.886 -12.854 -19.673 1.00 94.69 77 ARG A O 1
ATOM 608 N N . ASP A 1 78 ? -3.672 -11.859 -18.730 1.00 94.12 78 ASP A N 1
ATOM 609 C CA . ASP A 1 78 ? -4.222 -11.332 -19.981 1.00 94.12 78 ASP A CA 1
ATOM 610 C C . ASP A 1 78 ? -3.296 -10.279 -20.594 1.00 94.12 78 ASP A C 1
ATOM 612 O O . ASP A 1 78 ? -3.024 -10.325 -21.793 1.00 94.12 78 ASP A O 1
ATOM 616 N N . ILE A 1 79 ? -2.714 -9.405 -19.769 1.00 91.38 79 ILE A N 1
ATOM 617 C CA . ILE A 1 79 ? -1.681 -8.457 -20.206 1.00 91.38 79 ILE A CA 1
ATOM 618 C C . ILE A 1 79 ? -0.471 -9.201 -20.778 1.00 91.38 79 ILE A C 1
ATOM 620 O O . ILE A 1 79 ? -0.011 -8.872 -21.868 1.00 91.38 79 ILE A O 1
ATOM 624 N N . TRP A 1 80 ? 0.031 -10.233 -20.097 1.00 91.75 80 TRP A N 1
ATOM 625 C CA . TRP A 1 80 ? 1.154 -11.023 -20.607 1.00 91.75 80 TRP A CA 1
ATOM 626 C C . TRP A 1 80 ? 0.823 -11.708 -21.931 1.00 91.75 80 TRP A C 1
ATOM 628 O O . TRP A 1 80 ? 1.639 -11.669 -22.846 1.00 91.75 80 TRP A O 1
ATOM 638 N N . ALA A 1 81 ? -0.372 -12.287 -22.072 1.00 91.06 81 ALA A N 1
ATOM 639 C CA . ALA A 1 81 ? -0.812 -12.884 -23.331 1.00 91.06 81 ALA A CA 1
ATOM 640 C C . ALA A 1 81 ? -0.831 -11.853 -24.474 1.00 91.06 81 ALA A C 1
ATOM 642 O O . ALA A 1 81 ? -0.388 -12.154 -25.585 1.00 91.06 81 ALA A O 1
ATOM 643 N N . LEU A 1 82 ? -1.273 -10.623 -24.191 1.00 89.50 82 LEU A N 1
ATOM 644 C CA . LEU A 1 82 ? -1.242 -9.517 -25.145 1.00 89.50 82 LEU A CA 1
ATOM 645 C C . LEU A 1 82 ? 0.190 -9.095 -25.493 1.00 89.50 82 LEU A C 1
ATOM 647 O O . LEU A 1 82 ? 0.493 -8.961 -26.675 1.00 89.50 82 LEU A O 1
ATOM 651 N N . GLU A 1 83 ? 1.085 -8.929 -24.517 1.00 87.00 83 GLU A N 1
ATOM 652 C CA . GLU A 1 83 ? 2.491 -8.581 -24.777 1.00 87.00 83 GLU A CA 1
ATOM 653 C C . GLU A 1 83 ? 3.193 -9.642 -25.635 1.00 87.00 83 GLU A C 1
ATOM 655 O O . GLU A 1 83 ? 3.867 -9.305 -26.606 1.00 87.00 83 GLU A O 1
ATOM 660 N N . LEU A 1 84 ? 2.967 -10.928 -25.347 1.00 87.50 84 LEU A N 1
ATOM 661 C CA . LEU A 1 84 ? 3.515 -12.036 -26.134 1.00 87.50 84 LEU A CA 1
ATOM 662 C C . LEU A 1 84 ? 2.992 -12.040 -27.580 1.00 87.50 84 LEU A C 1
ATOM 664 O O . LEU A 1 84 ? 3.719 -12.419 -28.496 1.00 87.50 84 LEU A O 1
ATOM 668 N N . SER A 1 85 ? 1.749 -11.598 -27.804 1.00 87.00 85 SER A N 1
ATOM 669 C CA . SER A 1 85 ? 1.154 -11.541 -29.145 1.00 87.00 85 SER A CA 1
ATOM 670 C C . SER A 1 85 ? 1.754 -10.453 -30.047 1.00 87.00 85 SER A C 1
ATOM 672 O O . SER A 1 85 ? 1.689 -10.579 -31.268 1.00 87.00 85 SER A O 1
ATOM 674 N N . LYS A 1 86 ? 2.382 -9.413 -29.475 1.00 86.19 86 LYS A N 1
ATOM 675 C CA . LYS A 1 86 ? 2.973 -8.295 -30.237 1.00 86.19 86 LYS A CA 1
ATOM 676 C C . LYS A 1 86 ? 4.230 -8.686 -31.012 1.00 86.19 86 LYS A C 1
ATOM 678 O O . LYS A 1 86 ? 4.573 -8.037 -31.995 1.00 86.19 86 LYS A O 1
ATOM 683 N N . GLU A 1 87 ? 4.914 -9.736 -30.576 1.00 80.69 87 GLU A N 1
ATOM 684 C CA . GLU A 1 87 ? 6.224 -10.137 -31.099 1.00 80.69 87 GLU A CA 1
ATOM 685 C C . GLU A 1 87 ? 6.127 -10.978 -32.391 1.00 80.69 87 GLU A C 1
ATOM 687 O O . GLU A 1 87 ? 7.148 -11.414 -32.910 1.00 80.69 87 GLU A O 1
ATOM 692 N N . ASN A 1 88 ? 4.928 -11.194 -32.962 1.00 78.00 88 ASN A N 1
ATOM 693 C CA . ASN A 1 88 ? 4.707 -11.841 -34.273 1.00 78.00 88 ASN A CA 1
ATOM 694 C C . ASN A 1 88 ? 5.517 -13.143 -34.500 1.00 78.00 88 ASN A C 1
ATOM 696 O O . ASN A 1 88 ? 5.994 -13.414 -35.602 1.00 78.00 88 ASN A O 1
ATOM 700 N N . GLY A 1 89 ? 5.674 -13.962 -33.455 1.00 74.69 89 GLY A N 1
ATOM 701 C CA . GLY A 1 89 ? 6.422 -15.225 -33.506 1.00 74.69 89 GLY A CA 1
ATOM 702 C C . GLY A 1 89 ? 7.914 -15.120 -33.160 1.00 74.69 89 GLY A C 1
ATOM 703 O O . GLY A 1 89 ? 8.597 -16.145 -33.150 1.00 74.69 89 GLY A O 1
ATOM 704 N N . ALA A 1 90 ? 8.425 -13.928 -32.840 1.00 80.81 90 ALA A N 1
ATOM 705 C CA . ALA A 1 90 ? 9.749 -13.748 -32.255 1.00 80.81 90 ALA A CA 1
ATOM 706 C C . ALA A 1 90 ? 9.759 -14.100 -30.748 1.00 80.81 90 ALA A C 1
ATOM 708 O O . ALA A 1 90 ? 8.720 -14.041 -30.082 1.00 80.81 90 ALA A O 1
ATOM 709 N N . PRO A 1 91 ? 10.922 -14.475 -30.176 1.00 81.75 91 PRO A N 1
ATOM 710 C CA . PRO A 1 91 ? 11.050 -14.715 -28.742 1.00 81.75 91 PRO A CA 1
ATOM 711 C C . PRO A 1 91 ? 10.810 -13.431 -27.935 1.00 81.75 91 PRO A C 1
ATOM 713 O O . PRO A 1 91 ? 11.678 -12.564 -27.850 1.00 81.75 91 PRO A O 1
ATOM 716 N N . ALA A 1 92 ? 9.647 -13.344 -27.297 1.00 83.19 92 ALA A N 1
ATOM 717 C CA . ALA A 1 92 ? 9.292 -12.240 -26.418 1.00 83.19 92 ALA A CA 1
ATOM 718 C C . ALA A 1 92 ? 10.083 -12.285 -25.098 1.00 83.19 92 ALA A C 1
ATOM 720 O O . ALA A 1 92 ? 10.253 -13.348 -24.490 1.00 83.19 92 ALA A O 1
ATOM 721 N N . ARG A 1 93 ? 10.534 -11.122 -24.615 1.00 85.50 93 ARG A N 1
ATOM 722 C CA . ARG A 1 93 ? 11.150 -10.972 -23.287 1.00 85.50 93 ARG A CA 1
ATOM 723 C C . ARG A 1 93 ? 10.228 -10.188 -22.371 1.00 85.50 93 ARG A C 1
ATOM 725 O O . ARG A 1 93 ? 9.820 -9.082 -22.704 1.00 85.50 93 ARG A O 1
ATOM 732 N N . LEU A 1 94 ? 9.955 -10.745 -21.196 1.00 88.06 94 LEU A N 1
ATOM 733 C CA . LEU A 1 94 ? 9.052 -10.152 -20.221 1.00 88.06 94 LEU A CA 1
ATOM 734 C C . LEU A 1 94 ? 9.731 -10.046 -18.855 1.00 88.06 94 LEU A C 1
ATOM 736 O O . LEU A 1 94 ? 10.272 -11.028 -18.345 1.00 88.06 94 LEU A O 1
ATOM 740 N N . ASP A 1 95 ? 9.688 -8.856 -18.255 1.00 89.00 95 ASP A N 1
ATOM 741 C CA . ASP A 1 95 ? 10.151 -8.646 -16.882 1.00 89.00 95 ASP A CA 1
ATOM 742 C C . ASP A 1 95 ? 9.048 -9.044 -15.896 1.00 89.00 95 ASP A C 1
ATOM 744 O O . ASP A 1 95 ? 8.173 -8.258 -15.530 1.00 89.00 95 ASP A O 1
ATOM 748 N N . VAL A 1 96 ? 9.081 -10.308 -15.476 1.00 91.44 96 VAL A N 1
ATOM 749 C CA . VAL A 1 96 ? 8.096 -10.877 -14.549 1.00 91.44 96 VAL A CA 1
ATOM 750 C C . VAL A 1 96 ? 8.070 -10.113 -13.221 1.00 91.44 96 VAL A C 1
ATOM 752 O O . VAL A 1 96 ? 7.004 -9.951 -12.628 1.00 91.44 96 VAL A O 1
ATOM 755 N N . PHE A 1 97 ? 9.221 -9.624 -12.752 1.00 90.00 97 PHE A N 1
ATOM 756 C CA . PHE A 1 97 ? 9.314 -8.935 -11.470 1.00 90.00 97 PHE A CA 1
ATOM 757 C C . PHE A 1 97 ? 8.660 -7.552 -11.531 1.00 90.00 97 PHE A C 1
ATOM 759 O O . PHE A 1 97 ? 7.912 -7.193 -10.618 1.00 90.00 97 PHE A O 1
ATOM 766 N N . ASP A 1 98 ? 8.876 -6.805 -12.617 1.00 85.75 98 ASP A N 1
ATOM 767 C CA . ASP A 1 98 ? 8.223 -5.510 -12.828 1.00 85.75 98 ASP A CA 1
ATOM 768 C C . ASP A 1 98 ? 6.692 -5.639 -12.831 1.00 85.75 98 ASP A C 1
ATOM 770 O O . ASP A 1 98 ? 5.986 -4.904 -12.134 1.00 85.75 98 ASP A O 1
ATOM 774 N N . TRP A 1 99 ? 6.179 -6.639 -13.546 1.00 90.75 99 TRP A N 1
ATOM 775 C CA . TRP A 1 99 ? 4.749 -6.915 -13.645 1.00 90.75 99 TRP A CA 1
ATOM 776 C C . TRP A 1 99 ? 4.122 -7.382 -12.326 1.00 90.75 99 TRP A C 1
ATOM 778 O O . TRP A 1 99 ? 3.071 -6.875 -11.927 1.00 90.75 99 TRP A O 1
ATOM 788 N N . LEU A 1 100 ? 4.775 -8.296 -11.602 1.00 92.38 100 LEU A N 1
ATOM 789 C CA . LEU A 1 100 ? 4.304 -8.748 -10.287 1.00 92.38 100 LEU A CA 1
ATOM 790 C C . LEU A 1 100 ? 4.289 -7.612 -9.262 1.00 92.38 100 LEU A C 1
ATOM 792 O O . LEU A 1 100 ? 3.382 -7.528 -8.431 1.00 92.38 100 LEU A O 1
ATOM 796 N N . ARG A 1 101 ? 5.267 -6.707 -9.328 1.00 87.94 101 ARG A N 1
ATOM 797 C CA . ARG A 1 101 ? 5.317 -5.520 -8.473 1.00 87.94 101 ARG A CA 1
ATOM 798 C C . ARG A 1 101 ? 4.132 -4.590 -8.734 1.00 87.94 101 ARG A C 1
ATOM 800 O O . ARG A 1 101 ? 3.494 -4.151 -7.777 1.00 87.94 101 ARG A O 1
ATOM 807 N N . ARG A 1 102 ? 3.811 -4.318 -10.003 1.00 88.69 102 ARG A N 1
ATOM 808 C CA . ARG A 1 102 ? 2.635 -3.519 -10.399 1.00 88.69 102 ARG A CA 1
ATOM 809 C C . ARG A 1 102 ? 1.335 -4.156 -9.917 1.00 88.69 102 ARG A C 1
ATOM 811 O O . ARG A 1 102 ? 0.526 -3.487 -9.282 1.00 88.69 102 ARG A O 1
ATOM 818 N N . MET A 1 103 ? 1.179 -5.463 -10.133 1.00 92.56 103 MET A N 1
ATOM 819 C CA . MET A 1 103 ? 0.031 -6.224 -9.636 1.00 92.56 103 MET A CA 1
ATOM 820 C C . MET A 1 103 ? -0.098 -6.113 -8.112 1.00 92.56 103 MET A C 1
ATOM 822 O O . MET A 1 103 ? -1.183 -5.859 -7.598 1.00 92.56 103 MET A O 1
ATOM 826 N N . THR A 1 104 ? 1.010 -6.269 -7.382 1.00 91.94 104 THR A N 1
ATOM 827 C CA . THR A 1 104 ? 1.024 -6.178 -5.915 1.00 91.94 104 THR A CA 1
ATOM 828 C C . THR A 1 104 ? 0.571 -4.803 -5.437 1.00 91.94 104 THR A C 1
ATOM 830 O O . THR A 1 104 ? -0.205 -4.712 -4.486 1.00 91.94 104 THR A O 1
ATOM 833 N N . LEU A 1 105 ? 1.022 -3.735 -6.104 1.00 89.75 105 LEU A N 1
ATOM 834 C CA . LEU A 1 105 ? 0.591 -2.380 -5.783 1.00 89.75 105 LEU A CA 1
ATOM 835 C C . LEU A 1 105 ? -0.927 -2.249 -5.954 1.00 89.75 105 LEU A C 1
ATOM 837 O O . LEU A 1 105 ? -1.598 -1.852 -5.006 1.00 89.75 105 LEU A O 1
ATOM 841 N N . ASP A 1 106 ? -1.477 -2.675 -7.093 1.00 90.75 106 ASP A N 1
ATOM 842 C CA . ASP A 1 106 ? -2.924 -2.666 -7.355 1.00 90.75 106 ASP A CA 1
ATOM 843 C C . ASP A 1 106 ? -3.733 -3.453 -6.316 1.00 90.75 106 ASP A C 1
ATOM 845 O O . ASP A 1 106 ? -4.766 -2.975 -5.845 1.00 90.75 106 ASP A O 1
ATOM 849 N N . VAL A 1 107 ? -3.257 -4.637 -5.922 1.00 92.62 107 VAL A N 1
ATOM 850 C CA . VAL A 1 107 ? -3.905 -5.457 -4.889 1.00 92.62 107 VAL A CA 1
ATOM 851 C C . VAL A 1 107 ? -3.922 -4.722 -3.553 1.00 92.62 107 VAL A C 1
ATOM 853 O O . VAL A 1 107 ? -4.968 -4.660 -2.913 1.00 92.62 107 VAL A O 1
ATOM 856 N N . ILE A 1 108 ? -2.803 -4.120 -3.135 1.00 90.56 108 ILE A N 1
ATOM 857 C CA . ILE A 1 108 ? -2.738 -3.327 -1.897 1.00 90.56 108 ILE A CA 1
ATOM 858 C C . ILE A 1 108 ? -3.667 -2.111 -1.980 1.00 90.56 108 ILE A C 1
ATOM 860 O O . ILE A 1 108 ? -4.336 -1.793 -0.998 1.00 90.56 108 ILE A O 1
ATOM 864 N N . GLY A 1 109 ? -3.743 -1.448 -3.134 1.00 89.00 109 GLY A N 1
ATOM 865 C CA . GLY A 1 109 ? -4.650 -0.325 -3.356 1.00 89.00 109 GLY A CA 1
ATOM 866 C C . GLY A 1 109 ? -6.103 -0.708 -3.145 1.00 89.00 109 GLY A C 1
ATOM 867 O O . GLY A 1 109 ? -6.799 -0.098 -2.332 1.00 89.00 109 GLY A O 1
ATOM 868 N N . GLN A 1 110 ? -6.548 -1.758 -3.830 1.00 89.75 110 GLN A N 1
ATOM 869 C CA . GLN A 1 110 ? -7.948 -2.163 -3.808 1.00 89.75 110 GLN A CA 1
ATOM 870 C C . GLN A 1 110 ? -8.328 -2.831 -2.486 1.00 89.75 110 GLN A C 1
ATOM 872 O O . GLN A 1 110 ? -9.297 -2.429 -1.849 1.00 89.75 110 GLN A O 1
ATOM 877 N N . ALA A 1 111 ? -7.543 -3.806 -2.029 1.00 90.50 111 ALA A N 1
ATOM 878 C CA . ALA A 1 111 ? -7.834 -4.544 -0.804 1.00 90.50 111 ALA A CA 1
ATOM 879 C C . ALA A 1 111 ? -7.595 -3.710 0.465 1.00 90.50 111 ALA A C 1
ATOM 881 O O . ALA A 1 111 ? -8.310 -3.845 1.460 1.00 90.50 111 ALA A O 1
ATOM 882 N N . GLY A 1 112 ? -6.566 -2.861 0.446 1.00 88.50 112 GLY A N 1
ATOM 883 C CA . GLY A 1 112 ? -6.175 -2.042 1.587 1.00 88.50 112 GLY A CA 1
ATOM 884 C C . GLY A 1 112 ? -6.990 -0.758 1.715 1.00 88.50 112 GLY A C 1
ATOM 885 O O . GLY A 1 112 ? -7.353 -0.366 2.820 1.00 88.50 112 GLY A O 1
ATOM 886 N N . PHE A 1 113 ? -7.277 -0.098 0.594 1.00 87.81 113 PHE A N 1
ATOM 887 C CA . PHE A 1 113 ? -7.775 1.279 0.593 1.00 87.81 113 PHE A CA 1
ATOM 888 C C . PHE A 1 113 ? -9.010 1.492 -0.286 1.00 87.81 113 PHE A C 1
ATOM 890 O O . PHE A 1 113 ? -9.467 2.626 -0.414 1.00 87.81 113 PHE A O 1
ATOM 897 N N . GLY A 1 114 ? -9.521 0.441 -0.938 1.00 86.50 114 GLY A N 1
ATOM 898 C CA . GLY A 1 114 ? -10.606 0.566 -1.910 1.00 86.50 114 GLY A CA 1
ATOM 899 C C . GLY A 1 114 ? -10.246 1.465 -3.099 1.00 86.50 114 GLY A C 1
ATOM 900 O O . GLY A 1 114 ? -11.140 2.044 -3.712 1.00 86.50 114 GLY A O 1
ATOM 901 N N . TYR A 1 115 ? -8.953 1.619 -3.399 1.00 85.31 115 TYR A N 1
ATOM 902 C CA . TYR A 1 115 ? -8.435 2.574 -4.374 1.00 85.31 115 TYR A CA 1
ATOM 903 C C . TYR A 1 115 ? -7.742 1.854 -5.536 1.00 85.31 115 TYR A C 1
ATOM 905 O O . TYR A 1 115 ? -6.914 0.968 -5.329 1.00 85.31 115 TYR A O 1
ATOM 913 N N . ASN A 1 116 ? -8.044 2.245 -6.774 1.00 85.69 116 ASN A 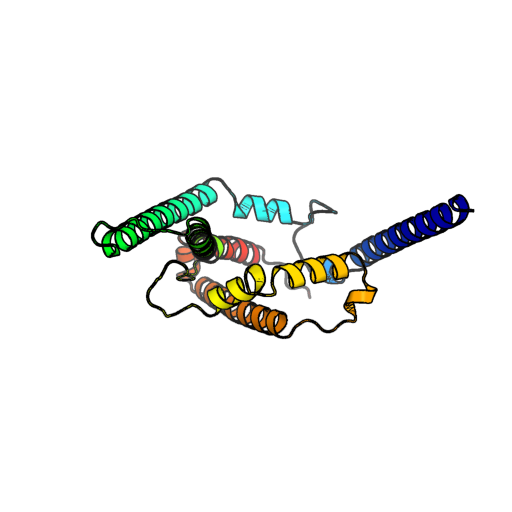N 1
ATOM 914 C CA . ASN A 1 116 ? -7.407 1.671 -7.956 1.00 85.69 116 ASN A CA 1
ATOM 915 C C . ASN A 1 116 ? -6.138 2.461 -8.311 1.00 85.69 116 ASN A C 1
ATOM 917 O O . ASN A 1 116 ? -6.229 3.592 -8.782 1.00 85.69 116 ASN A O 1
ATOM 921 N N . PHE A 1 117 ? -4.952 1.889 -8.076 1.00 80.81 117 PHE A N 1
ATOM 922 C CA . PHE A 1 117 ? -3.693 2.554 -8.448 1.00 80.81 117 PHE A CA 1
ATOM 923 C C . PHE A 1 117 ? -3.405 2.505 -9.946 1.00 80.81 117 PHE A C 1
ATOM 925 O O . PHE A 1 117 ? -2.562 3.277 -10.400 1.00 80.81 117 PHE A O 1
ATOM 932 N N . GLU A 1 118 ? -4.103 1.643 -10.692 1.00 85.00 118 GLU A N 1
ATOM 933 C CA . GLU A 1 118 ? -3.935 1.484 -12.140 1.00 85.00 118 GLU A CA 1
ATOM 934 C C . GLU A 1 118 ? -2.477 1.164 -12.506 1.00 85.00 118 GLU A C 1
ATOM 936 O O . GLU A 1 118 ? -1.967 1.540 -13.556 1.00 85.00 118 GLU A O 1
ATOM 941 N N . ALA A 1 119 ? -1.776 0.449 -11.623 1.00 85.62 119 ALA A N 1
ATOM 942 C CA . ALA A 1 119 ? -0.366 0.134 -11.799 1.00 85.62 119 ALA A CA 1
ATOM 943 C C . ALA A 1 119 ? -0.134 -0.880 -12.931 1.00 85.62 119 ALA A C 1
ATOM 945 O O . ALA A 1 119 ? 0.937 -0.880 -13.547 1.00 85.62 119 ALA A O 1
ATOM 946 N N . LEU A 1 120 ? -1.130 -1.731 -13.207 1.00 85.75 120 LEU A N 1
ATOM 947 C CA . LEU A 1 120 ? -1.142 -2.670 -14.332 1.00 85.75 120 LEU A CA 1
ATOM 948 C C . LEU A 1 120 ? -1.568 -2.033 -15.664 1.00 85.75 120 LEU A C 1
ATOM 950 O O . LEU A 1 120 ? -1.323 -2.625 -16.716 1.00 85.75 120 LEU A O 1
ATOM 954 N N . GLU A 1 121 ? -2.172 -0.843 -15.651 1.00 80.12 121 GLU A N 1
ATOM 955 C CA . GLU A 1 121 ? -2.643 -0.197 -16.875 1.00 80.12 121 GLU A CA 1
ATOM 956 C C . GLU A 1 121 ? -1.458 0.253 -17.739 1.00 80.12 121 GLU A C 1
ATOM 958 O O . GLU A 1 121 ? -0.579 1.005 -17.317 1.00 80.12 121 GLU A O 1
ATOM 963 N N . THR A 1 122 ? -1.429 -0.213 -18.988 1.00 66.50 122 THR A N 1
ATOM 964 C CA . THR A 1 122 ? -0.351 0.097 -19.948 1.00 66.50 122 THR A CA 1
ATOM 965 C C . THR A 1 122 ? -0.622 1.399 -20.721 1.00 66.50 122 THR A C 1
ATOM 967 O O . THR A 1 122 ? 0.226 1.881 -21.467 1.00 66.50 122 THR A O 1
ATOM 970 N N . SER A 1 123 ? -1.794 2.009 -20.511 1.00 59.25 123 SER A N 1
ATOM 971 C CA . SER A 1 123 ? -2.356 3.141 -21.268 1.00 59.25 123 SER A CA 1
ATOM 972 C C . SER A 1 123 ? -1.706 4.512 -20.990 1.00 59.25 123 SER A C 1
ATOM 974 O O . SER A 1 123 ? -2.240 5.547 -21.383 1.00 59.25 123 SER A O 1
ATOM 976 N N . GLY A 1 124 ? -0.549 4.555 -20.323 1.00 52.03 124 GLY A N 1
ATOM 977 C CA . GLY A 1 124 ? 0.313 5.744 -20.256 1.00 52.03 124 GLY A CA 1
ATOM 978 C C . GLY A 1 124 ? -0.152 6.898 -19.357 1.00 52.03 124 GLY A C 1
ATOM 979 O O . GLY A 1 124 ? 0.568 7.887 -19.239 1.00 52.03 124 GLY A O 1
ATOM 980 N N . LYS A 1 125 ? -1.297 6.796 -18.675 1.00 51.31 125 LYS A N 1
ATOM 981 C CA . LYS A 1 125 ? -1.633 7.690 -17.555 1.00 51.31 125 LYS A CA 1
ATOM 982 C C . LYS A 1 125 ? -1.133 7.056 -16.262 1.00 51.31 125 LYS A C 1
ATOM 984 O O . LYS A 1 125 ? -1.887 6.401 -15.557 1.00 51.31 125 LYS A O 1
ATOM 989 N N . GLY A 1 126 ? 0.160 7.209 -15.986 1.00 56.03 126 GLY A N 1
ATOM 990 C CA . GLY A 1 126 ? 0.707 6.859 -14.678 1.00 56.03 126 GLY A CA 1
ATOM 991 C C . GLY A 1 126 ? -0.069 7.590 -13.582 1.00 56.03 126 GLY A C 1
ATOM 992 O O . GLY A 1 126 ? -0.315 8.795 -13.676 1.00 56.03 126 GLY A O 1
ATOM 993 N N . ASN A 1 127 ? -0.517 6.860 -12.564 1.00 70.06 127 ASN A N 1
ATOM 994 C CA . ASN A 1 127 ? -1.057 7.475 -11.363 1.00 70.06 127 ASN A CA 1
ATOM 995 C C . ASN A 1 127 ? 0.103 8.140 -10.605 1.00 70.06 127 ASN A C 1
ATOM 997 O O . ASN A 1 127 ? 1.109 7.484 -10.337 1.00 70.06 127 ASN A O 1
ATOM 1001 N N . ALA A 1 128 ? -0.056 9.402 -10.195 1.00 72.62 128 ALA A N 1
ATOM 1002 C CA . ALA A 1 128 ? 0.947 10.135 -9.417 1.00 72.62 128 ALA A CA 1
ATOM 1003 C C . ALA A 1 128 ? 1.431 9.360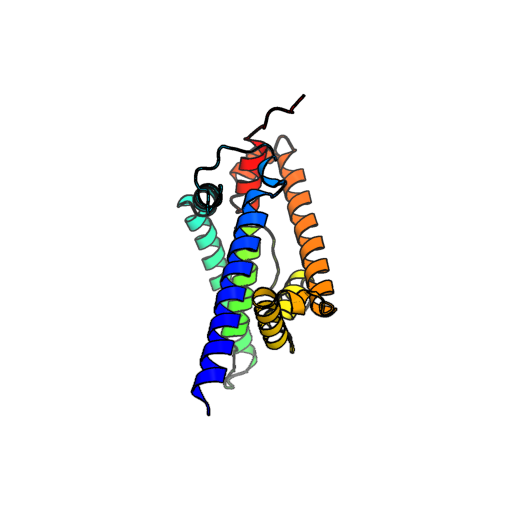 -8.173 1.00 72.62 128 ALA A C 1
ATOM 1005 O O . ALA A 1 128 ? 2.577 9.501 -7.745 1.00 72.62 128 ALA A O 1
ATOM 1006 N N . LEU A 1 129 ? 0.575 8.509 -7.597 1.00 76.88 129 LEU A N 1
ATOM 1007 C CA . LEU A 1 129 ? 0.949 7.627 -6.500 1.00 76.88 129 LEU A CA 1
ATOM 1008 C C . LEU A 1 129 ? 1.815 6.441 -6.947 1.00 76.88 129 LEU A C 1
ATOM 1010 O O . LEU A 1 129 ? 2.769 6.104 -6.249 1.00 76.88 129 LEU A O 1
ATOM 1014 N N . ASN A 1 130 ? 1.525 5.833 -8.097 1.00 78.81 130 ASN A N 1
ATOM 1015 C CA . ASN A 1 130 ? 2.366 4.783 -8.677 1.00 78.81 130 ASN A CA 1
ATOM 1016 C C . ASN A 1 130 ? 3.771 5.326 -8.993 1.00 78.81 130 ASN A C 1
ATOM 1018 O O . ASN A 1 130 ? 4.768 4.716 -8.606 1.00 78.81 130 ASN A O 1
ATOM 1022 N N . ASP A 1 131 ? 3.848 6.524 -9.576 1.00 78.19 131 ASP A N 1
ATOM 1023 C CA . ASP A 1 131 ? 5.117 7.197 -9.875 1.00 78.19 131 ASP A CA 1
ATOM 1024 C C . ASP A 1 131 ? 5.903 7.516 -8.592 1.00 78.19 131 ASP A C 1
ATOM 1026 O O . ASP A 1 131 ? 7.091 7.207 -8.489 1.00 78.19 131 ASP A O 1
ATOM 1030 N N . ALA A 1 132 ? 5.232 8.030 -7.553 1.00 78.94 132 ALA A N 1
ATOM 1031 C CA . ALA A 1 132 ? 5.860 8.285 -6.256 1.00 78.94 132 ALA A CA 1
ATOM 1032 C C . ALA A 1 132 ? 6.378 6.999 -5.580 1.00 78.94 132 ALA A C 1
ATOM 1034 O O . ALA A 1 132 ? 7.456 7.003 -4.977 1.00 78.94 132 ALA A O 1
ATOM 1035 N N . PHE A 1 133 ? 5.637 5.889 -5.682 1.00 78.00 133 PHE A N 1
ATOM 1036 C CA . PHE A 1 133 ? 6.078 4.581 -5.188 1.00 78.00 133 PHE A CA 1
ATOM 1037 C C . PHE A 1 133 ? 7.284 4.056 -5.968 1.00 78.00 133 PHE A C 1
ATOM 1039 O O . PHE A 1 133 ? 8.232 3.544 -5.364 1.00 78.00 133 PHE A O 1
ATOM 1046 N N . HIS A 1 134 ? 7.267 4.202 -7.293 1.00 78.69 134 HIS A N 1
ATOM 1047 C CA . HIS A 1 134 ? 8.383 3.833 -8.150 1.00 78.69 134 HIS A CA 1
ATOM 1048 C C . HIS A 1 134 ? 9.644 4.630 -7.790 1.00 78.69 134 HIS A C 1
ATOM 1050 O O . HIS A 1 134 ? 10.687 4.030 -7.531 1.00 78.69 134 HIS A O 1
ATOM 1056 N N . ASP A 1 135 ? 9.545 5.953 -7.663 1.00 77.88 135 ASP A N 1
ATOM 1057 C CA . ASP A 1 135 ? 10.668 6.822 -7.295 1.00 77.88 135 ASP A CA 1
ATOM 1058 C C . ASP A 1 135 ? 11.256 6.490 -5.918 1.00 77.88 135 ASP A C 1
ATOM 1060 O O . ASP A 1 135 ? 12.478 6.537 -5.724 1.00 77.88 135 ASP A O 1
ATOM 1064 N N . LEU A 1 136 ? 10.398 6.130 -4.959 1.00 76.44 136 LEU A N 1
ATOM 1065 C CA . LEU A 1 136 ? 10.806 5.791 -3.600 1.00 76.44 136 LEU A CA 1
ATOM 1066 C C . LEU A 1 136 ? 11.528 4.439 -3.523 1.00 76.44 136 LEU A C 1
ATOM 1068 O O . LEU A 1 136 ? 12.552 4.336 -2.842 1.00 76.44 136 LEU A O 1
ATOM 1072 N N . LEU A 1 137 ? 10.987 3.410 -4.181 1.00 78.12 137 LEU A N 1
ATOM 1073 C CA . LEU A 1 137 ? 11.420 2.020 -4.001 1.00 78.12 137 LEU A CA 1
ATOM 1074 C C . LEU A 1 137 ? 12.401 1.536 -5.075 1.00 78.12 137 LEU A C 1
ATOM 1076 O O . LEU A 1 137 ? 13.246 0.691 -4.784 1.00 78.12 137 LEU A O 1
ATOM 1080 N N . HIS A 1 138 ? 12.317 2.078 -6.292 1.00 75.00 138 HIS A N 1
ATOM 1081 C CA . HIS A 1 138 ? 13.024 1.552 -7.468 1.00 75.00 138 HIS A CA 1
ATOM 1082 C C . HIS A 1 138 ? 13.647 2.621 -8.368 1.00 75.00 138 HIS A C 1
ATOM 1084 O O . HIS A 1 138 ? 14.313 2.281 -9.344 1.00 75.00 138 HIS A O 1
ATOM 1090 N N . GLY A 1 139 ? 13.500 3.905 -8.036 1.00 74.06 139 GLY A N 1
ATOM 1091 C CA . GLY A 1 139 ? 14.181 4.972 -8.754 1.00 74.06 139 GLY A CA 1
ATOM 1092 C C . GLY A 1 139 ? 15.708 4.774 -8.766 1.00 74.06 139 GLY A C 1
ATOM 1093 O O . GLY A 1 139 ? 16.255 4.081 -7.901 1.00 74.06 139 GLY A O 1
ATOM 1094 N N . PRO A 1 140 ? 16.450 5.453 -9.662 1.00 76.62 140 PRO A N 1
ATOM 1095 C CA . PRO A 1 140 ? 17.903 5.277 -9.840 1.00 76.62 140 PRO A CA 1
ATOM 1096 C C . PRO A 1 140 ? 18.739 5.440 -8.560 1.00 76.62 140 PRO A C 1
ATOM 1098 O O . PRO A 1 140 ? 19.891 5.026 -8.475 1.00 76.62 140 PRO A O 1
ATOM 1101 N N . ASN A 1 141 ? 18.162 6.086 -7.546 1.00 77.88 141 ASN A N 1
ATOM 1102 C CA . ASN A 1 141 ? 18.797 6.387 -6.274 1.00 77.88 141 ASN A CA 1
ATOM 1103 C C . ASN A 1 141 ? 18.170 5.639 -5.083 1.00 77.88 141 ASN A C 1
ATOM 1105 O O . ASN A 1 141 ? 18.589 5.883 -3.951 1.00 77.88 141 ASN A O 1
ATOM 1109 N N . ALA A 1 142 ? 17.188 4.758 -5.299 1.00 76.81 142 ALA A N 1
ATOM 1110 C CA . ALA A 1 142 ? 16.402 4.121 -4.241 1.00 76.81 142 ALA A CA 1
ATOM 1111 C C . ALA A 1 142 ? 17.266 3.297 -3.275 1.00 76.81 142 ALA A C 1
ATOM 1113 O O . ALA A 1 142 ? 17.191 3.496 -2.064 1.00 76.81 142 ALA A O 1
ATOM 1114 N N . GLN A 1 143 ? 18.187 2.474 -3.788 1.00 80.12 143 GLN A N 1
ATOM 1115 C CA . GLN A 1 143 ? 19.112 1.697 -2.951 1.00 80.12 143 GLN A CA 1
ATOM 1116 C C . GLN A 1 143 ? 19.987 2.601 -2.070 1.00 80.12 143 GLN A C 1
ATOM 1118 O O . GLN A 1 143 ? 20.130 2.376 -0.868 1.00 80.12 143 GLN A O 1
ATOM 1123 N N . ARG A 1 144 ? 20.534 3.680 -2.644 1.00 80.75 144 ARG A N 1
ATOM 1124 C CA . ARG A 1 144 ? 21.334 4.661 -1.897 1.00 80.75 144 ARG A CA 1
ATOM 1125 C C . ARG A 1 144 ? 20.494 5.377 -0.842 1.00 80.75 144 ARG A C 1
ATOM 1127 O O . ARG A 1 144 ? 20.981 5.625 0.257 1.00 80.75 144 ARG A O 1
ATOM 1134 N N . ASN A 1 145 ? 19.243 5.700 -1.160 1.00 77.44 145 ASN A N 1
ATOM 1135 C CA . ASN A 1 145 ? 18.303 6.312 -0.226 1.00 77.44 145 ASN A CA 1
ATOM 1136 C C . ASN A 1 145 ? 17.969 5.363 0.932 1.00 77.44 145 ASN A C 1
ATOM 1138 O O . ASN A 1 145 ? 17.953 5.802 2.078 1.00 77.44 145 ASN A O 1
ATOM 1142 N N . MET A 1 146 ? 17.774 4.072 0.653 1.00 80.50 146 MET A N 1
ATOM 1143 C CA . MET A 1 146 ? 17.520 3.042 1.660 1.00 80.50 146 MET A CA 1
ATOM 1144 C C . MET A 1 146 ? 18.718 2.863 2.597 1.00 80.50 146 MET A C 1
ATOM 1146 O O . MET A 1 146 ? 18.552 2.915 3.814 1.00 80.50 146 MET A O 1
ATOM 1150 N N . ILE A 1 147 ? 19.934 2.747 2.051 1.00 84.44 147 ILE A N 1
ATOM 1151 C CA . ILE A 1 147 ? 21.171 2.678 2.846 1.00 84.44 147 ILE A CA 1
ATOM 1152 C C . ILE A 1 147 ? 21.304 3.922 3.726 1.00 84.44 147 ILE A C 1
ATOM 1154 O O . ILE A 1 147 ? 21.590 3.818 4.917 1.00 84.44 147 ILE A O 1
ATOM 1158 N N . PHE A 1 148 ? 21.047 5.104 3.162 1.00 82.1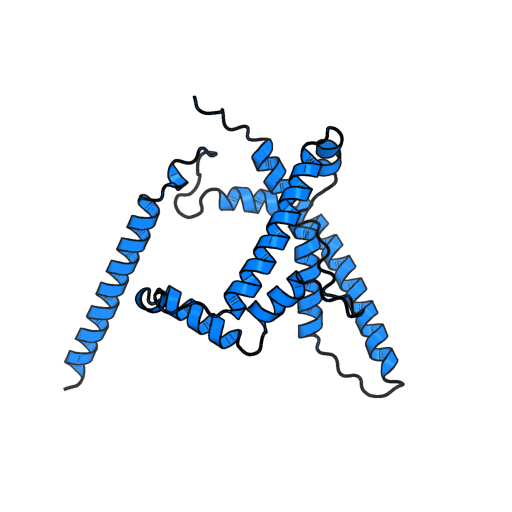9 148 PHE A N 1
ATOM 1159 C CA . PHE A 1 148 ? 21.123 6.356 3.904 1.00 82.19 148 PHE A CA 1
ATOM 1160 C C . PHE A 1 148 ? 20.067 6.439 5.014 1.00 82.19 148 PHE A C 1
ATOM 1162 O O . PHE A 1 148 ? 20.373 6.880 6.117 1.00 82.19 148 PHE A O 1
ATOM 1169 N N . MET A 1 149 ? 18.847 5.957 4.767 1.00 77.00 149 MET A N 1
ATOM 1170 C CA . MET A 1 149 ? 17.784 5.877 5.769 1.00 77.00 149 MET A CA 1
ATOM 1171 C C . MET A 1 149 ? 18.157 4.932 6.919 1.00 77.00 149 MET A C 1
ATOM 1173 O O . MET A 1 149 ? 17.990 5.293 8.084 1.00 77.00 149 MET A O 1
ATOM 1177 N N . VAL A 1 150 ? 18.710 3.753 6.615 1.00 82.19 150 VAL A N 1
ATOM 1178 C CA . VAL A 1 150 ? 19.197 2.803 7.629 1.00 82.19 150 VAL A CA 1
ATOM 1179 C C . VAL A 1 150 ? 20.359 3.408 8.419 1.00 82.19 150 VAL A C 1
ATOM 1181 O O . VAL A 1 150 ? 20.363 3.351 9.649 1.00 82.19 150 VAL A O 1
ATOM 1184 N N . ALA A 1 151 ? 21.301 4.072 7.747 1.00 81.94 151 ALA A N 1
ATOM 1185 C CA . ALA A 1 151 ? 22.404 4.770 8.400 1.00 81.94 151 ALA A CA 1
ATOM 1186 C C . ALA A 1 151 ? 21.901 5.886 9.334 1.00 81.94 151 ALA A C 1
ATOM 1188 O O . ALA A 1 151 ? 22.362 5.978 10.467 1.00 81.94 151 ALA A O 1
ATOM 1189 N N . GLN A 1 152 ? 20.904 6.677 8.921 1.00 79.00 152 GLN A N 1
ATOM 1190 C CA . GLN A 1 152 ? 20.252 7.687 9.768 1.00 79.00 152 GLN A CA 1
ATOM 1191 C C . GLN A 1 152 ? 19.473 7.081 10.942 1.00 79.00 152 GLN A C 1
ATOM 1193 O O . GLN A 1 152 ? 19.364 7.699 12.006 1.00 79.00 152 GLN A O 1
ATOM 1198 N N . ALA A 1 153 ? 18.908 5.884 10.769 1.00 74.75 153 ALA A N 1
ATOM 1199 C CA . ALA A 1 153 ? 18.253 5.164 11.851 1.00 74.75 153 ALA A CA 1
ATOM 1200 C C . ALA A 1 153 ? 19.278 4.698 12.893 1.00 74.75 153 ALA A C 1
ATOM 1202 O O . ALA A 1 153 ? 19.024 4.843 14.091 1.00 74.75 153 ALA A O 1
ATOM 1203 N N . MET A 1 154 ? 20.427 4.185 12.440 1.00 73.94 154 MET A N 1
ATOM 1204 C CA . MET A 1 154 ? 21.512 3.662 13.275 1.00 73.94 154 MET A CA 1
ATOM 1205 C C . MET A 1 154 ? 22.369 4.755 13.920 1.00 73.94 154 MET A C 1
ATOM 1207 O O . MET A 1 154 ? 22.808 4.570 15.049 1.00 73.94 154 MET A O 1
ATOM 1211 N N . MET A 1 155 ? 22.555 5.894 13.247 1.00 77.81 155 MET A N 1
ATOM 1212 C CA . MET A 1 155 ? 23.356 7.034 13.700 1.00 77.81 155 MET A CA 1
ATOM 1213 C C . MET A 1 155 ? 22.525 8.335 13.637 1.00 77.81 155 MET A C 1
ATOM 1215 O O . MET A 1 155 ? 22.365 8.923 12.568 1.00 77.81 155 MET A O 1
ATOM 1219 N N . PRO A 1 156 ? 22.008 8.849 14.770 1.00 69.62 156 PRO A N 1
ATOM 1220 C CA . PRO A 1 156 ? 21.118 9.999 14.833 1.00 69.62 156 PRO A CA 1
ATOM 1221 C C . PRO A 1 156 ? 21.806 11.304 14.429 1.00 69.62 156 PRO A C 1
ATOM 1223 O O . PRO A 1 156 ? 21.114 12.210 13.984 1.00 69.62 156 PRO A O 1
ATOM 1226 N N . ILE A 1 157 ? 23.140 11.391 14.495 1.00 75.50 157 ILE A N 1
ATOM 1227 C CA . ILE A 1 157 ? 23.905 12.550 14.005 1.00 75.50 157 ILE A CA 1
ATOM 1228 C C . ILE A 1 157 ? 23.693 12.733 12.491 1.00 75.50 157 ILE A C 1
ATOM 1230 O O . ILE A 1 157 ? 23.562 13.857 12.014 1.00 75.50 157 ILE A O 1
ATOM 1234 N N . LEU A 1 158 ? 23.534 11.640 11.734 1.00 71.56 158 LEU A N 1
ATOM 1235 C CA . LEU A 1 158 ? 23.252 11.703 10.295 1.00 71.56 158 LEU A CA 1
ATOM 1236 C C . LEU A 1 158 ? 21.846 12.239 9.977 1.00 71.56 158 LEU A C 1
ATOM 1238 O O . LEU A 1 158 ? 21.575 12.572 8.822 1.00 71.56 158 LEU A O 1
ATOM 1242 N N . LYS A 1 159 ? 20.945 12.363 10.965 1.00 67.00 159 LYS A N 1
ATOM 1243 C CA . LYS A 1 159 ? 19.613 12.972 10.771 1.00 67.00 159 LYS A CA 1
ATOM 1244 C C . LYS A 1 159 ? 19.676 14.482 10.526 1.00 67.00 159 LYS A C 1
ATOM 1246 O O . LYS A 1 159 ? 18.684 15.037 10.068 1.00 67.00 159 LYS A O 1
ATOM 1251 N N . LEU A 1 160 ? 20.815 15.124 10.803 1.00 70.75 160 LEU A N 1
ATOM 1252 C CA . LEU A 1 160 ? 21.062 16.539 10.501 1.00 70.75 160 LEU A CA 1
ATOM 1253 C C . LEU A 1 160 ? 21.280 16.795 9.000 1.00 70.75 160 LEU A C 1
ATOM 1255 O O . LEU A 1 160 ? 21.155 17.927 8.544 1.00 70.75 160 LEU A O 1
ATOM 1259 N N . VAL A 1 161 ? 21.585 15.755 8.217 1.00 75.50 161 VAL A N 1
ATOM 1260 C CA . VAL A 1 161 ? 21.750 15.881 6.765 1.00 75.50 161 VAL A CA 1
ATOM 1261 C C . VAL A 1 161 ? 20.382 16.029 6.100 1.00 75.50 161 VAL A C 1
ATOM 1263 O O . VAL A 1 161 ? 19.478 15.218 6.328 1.00 75.50 161 VAL A O 1
ATOM 1266 N N . ALA A 1 162 ? 20.246 17.052 5.251 1.00 71.00 162 ALA A N 1
ATOM 1267 C CA . ALA A 1 162 ? 19.012 17.350 4.534 1.00 71.00 162 ALA A CA 1
ATOM 1268 C C . ALA A 1 162 ? 18.490 16.123 3.768 1.00 71.00 162 ALA A C 1
ATOM 1270 O O . ALA A 1 162 ? 19.228 15.430 3.059 1.00 71.00 162 ALA A O 1
ATOM 1271 N N . ARG A 1 163 ? 17.185 15.855 3.905 1.00 69.00 163 ARG A N 1
ATOM 1272 C CA . ARG A 1 163 ? 16.522 14.795 3.139 1.00 69.00 163 ARG A CA 1
ATOM 1273 C C . ARG A 1 163 ? 16.519 15.167 1.661 1.00 69.00 163 ARG A C 1
ATOM 1275 O O . ARG A 1 163 ? 16.285 16.314 1.294 1.00 69.00 163 ARG A O 1
ATOM 1282 N N . ARG A 1 164 ? 16.762 14.175 0.807 1.00 72.06 164 ARG A N 1
ATOM 1283 C CA . ARG A 1 164 ? 16.792 14.364 -0.647 1.00 72.06 164 ARG A CA 1
ATOM 1284 C C . ARG A 1 164 ? 15.427 14.827 -1.149 1.00 72.06 164 ARG A C 1
ATOM 1286 O O . ARG A 1 164 ? 14.420 14.220 -0.795 1.00 72.06 164 ARG A O 1
ATOM 1293 N N . LYS A 1 165 ? 15.421 15.836 -2.025 1.00 75.44 165 LYS A N 1
ATOM 1294 C CA . LYS A 1 165 ? 14.212 16.437 -2.608 1.00 75.44 165 LYS A CA 1
ATOM 1295 C C . LYS A 1 165 ? 13.247 15.392 -3.188 1.00 75.44 165 LYS A C 1
ATOM 1297 O O . LYS A 1 165 ? 12.090 15.397 -2.810 1.00 75.44 165 LYS A O 1
ATOM 1302 N N . ALA A 1 166 ? 13.743 14.415 -3.951 1.00 71.00 166 ALA A N 1
ATOM 1303 C CA . ALA A 1 166 ? 12.913 13.333 -4.500 1.00 71.00 166 ALA A CA 1
ATOM 1304 C C . ALA A 1 166 ? 12.134 12.538 -3.429 1.00 71.00 166 ALA A C 1
ATOM 1306 O O . ALA A 1 166 ? 10.973 12.208 -3.624 1.00 71.00 166 ALA A O 1
ATOM 1307 N N . LEU A 1 167 ? 12.734 12.280 -2.258 1.00 72.69 167 LEU A N 1
ATOM 1308 C CA . LEU A 1 167 ? 12.037 11.611 -1.149 1.00 72.69 167 LEU A CA 1
ATOM 1309 C C . LEU A 1 167 ? 10.974 12.514 -0.515 1.00 72.69 167 LEU A C 1
ATOM 1311 O O . LEU A 1 167 ? 9.960 12.027 -0.022 1.00 72.69 167 LEU A O 1
ATOM 1315 N N . VAL A 1 168 ? 11.229 13.824 -0.480 1.00 81.00 168 VAL A N 1
ATOM 1316 C CA . VAL A 1 168 ? 10.276 14.815 0.030 1.00 81.00 168 VAL A CA 1
ATOM 1317 C C . VAL A 1 168 ? 9.093 14.941 -0.926 1.00 81.00 168 VAL A C 1
ATOM 1319 O O . VAL A 1 168 ? 7.954 14.893 -0.470 1.00 81.00 168 VAL A O 1
ATOM 1322 N N . ASP A 1 169 ? 9.352 15.025 -2.228 1.00 81.69 169 ASP A N 1
ATOM 1323 C CA . ASP A 1 169 ? 8.334 15.164 -3.269 1.00 81.69 169 ASP A CA 1
ATOM 1324 C C . ASP A 1 169 ? 7.465 13.889 -3.355 1.00 81.69 169 ASP A C 1
ATOM 1326 O O . ASP A 1 169 ? 6.234 13.978 -3.302 1.00 81.69 169 ASP A O 1
ATOM 1330 N N . ALA A 1 170 ? 8.077 12.694 -3.336 1.00 79.12 170 ALA A N 1
ATOM 1331 C CA . ALA A 1 170 ? 7.353 11.418 -3.278 1.00 79.12 170 ALA A CA 1
ATOM 1332 C C . ALA A 1 170 ? 6.488 11.312 -2.011 1.00 79.12 170 ALA A C 1
ATOM 1334 O O . ALA A 1 170 ? 5.300 11.008 -2.087 1.00 79.12 170 ALA A O 1
ATOM 1335 N N . ARG A 1 171 ? 7.042 11.651 -0.836 1.00 82.44 171 ARG A N 1
ATOM 1336 C CA . ARG A 1 171 ? 6.279 11.663 0.424 1.00 82.44 171 ARG A CA 1
ATOM 1337 C C . ARG A 1 171 ? 5.115 12.650 0.381 1.00 82.44 171 ARG A C 1
ATOM 1339 O O . ARG A 1 171 ? 4.059 12.349 0.928 1.00 82.44 171 ARG A O 1
ATOM 1346 N N . THR A 1 172 ? 5.312 13.818 -0.223 1.00 87.31 172 THR A N 1
ATOM 1347 C CA . THR A 1 172 ? 4.277 14.854 -0.337 1.00 87.31 172 THR A CA 1
ATOM 1348 C C . THR A 1 172 ? 3.123 14.364 -1.205 1.00 87.31 172 THR A C 1
ATOM 1350 O O . THR A 1 172 ? 1.972 14.472 -0.792 1.00 87.31 172 THR A O 1
ATOM 1353 N N . THR A 1 173 ? 3.432 13.737 -2.341 1.00 86.25 173 THR A N 1
ATOM 1354 C CA . THR A 1 173 ? 2.440 13.137 -3.246 1.00 86.25 173 THR A CA 1
ATOM 1355 C C . THR A 1 173 ? 1.701 11.973 -2.586 1.00 86.25 173 THR A C 1
ATOM 1357 O O . THR A 1 173 ? 0.476 11.924 -2.589 1.00 86.25 173 THR A O 1
ATOM 1360 N N . MET A 1 174 ? 2.419 11.060 -1.925 1.00 85.81 174 MET A N 1
ATOM 1361 C CA . MET A 1 174 ? 1.785 9.977 -1.165 1.00 85.81 174 MET A CA 1
ATOM 1362 C C . MET A 1 174 ? 0.860 10.516 -0.071 1.00 85.81 174 MET A C 1
ATOM 1364 O O . MET A 1 174 ? -0.225 9.984 0.143 1.00 85.81 174 MET A O 1
ATOM 1368 N N . TYR A 1 175 ? 1.278 11.577 0.624 1.00 88.69 175 TYR A N 1
ATOM 1369 C CA . TYR A 1 175 ? 0.487 12.182 1.688 1.00 88.69 175 TYR A CA 1
ATOM 1370 C C . TYR A 1 175 ? -0.777 12.866 1.160 1.00 88.69 175 TYR A C 1
ATOM 1372 O O . TYR A 1 175 ? -1.830 12.739 1.787 1.00 88.69 175 TYR A O 1
ATOM 1380 N N . SER A 1 176 ? -0.702 13.562 0.021 1.00 90.12 176 SER A N 1
ATOM 1381 C CA . SER A 1 176 ? -1.876 14.198 -0.585 1.00 90.12 176 SER A CA 1
ATOM 1382 C C . SER A 1 176 ? -2.905 13.158 -1.030 1.00 90.12 176 SER A C 1
ATOM 1384 O O . SER A 1 176 ? -4.071 13.272 -0.655 1.00 90.12 176 SER A O 1
ATOM 1386 N N . VAL A 1 177 ? -2.470 12.100 -1.722 1.00 86.31 177 VAL A N 1
ATOM 1387 C CA . VAL A 1 177 ? -3.362 11.018 -2.167 1.00 86.31 177 VAL A CA 1
ATOM 1388 C C . VAL A 1 177 ? -3.943 10.259 -0.973 1.00 86.31 177 VAL A C 1
ATOM 1390 O O . VAL A 1 177 ? -5.148 10.035 -0.912 1.00 86.31 177 VAL A O 1
ATOM 1393 N N . ALA A 1 178 ? -3.135 9.941 0.044 1.00 87.19 178 ALA A N 1
ATOM 1394 C CA . ALA A 1 178 ? -3.633 9.290 1.258 1.00 87.19 178 ALA A CA 1
ATOM 1395 C C . ALA A 1 178 ? -4.685 10.144 1.986 1.00 87.19 178 ALA A C 1
ATOM 1397 O O . ALA A 1 178 ? -5.694 9.622 2.461 1.00 87.19 178 ALA A O 1
ATOM 1398 N N . ARG A 1 179 ? -4.483 11.467 2.061 1.00 89.81 179 ARG A N 1
ATOM 1399 C CA . ARG A 1 179 ? -5.464 12.395 2.647 1.00 89.81 179 ARG A CA 1
ATOM 1400 C C . ARG A 1 179 ? -6.768 12.404 1.864 1.00 89.81 179 ARG A C 1
ATOM 1402 O O . ARG A 1 179 ? -7.822 12.400 2.496 1.00 89.81 179 ARG A O 1
ATOM 1409 N N . GLN A 1 180 ? -6.691 12.385 0.536 1.00 89.50 180 GLN A N 1
ATOM 1410 C CA . GLN A 1 180 ? -7.863 12.298 -0.326 1.00 89.50 180 GLN A CA 1
ATOM 1411 C C . GLN A 1 180 ? -8.647 11.007 -0.050 1.00 89.50 180 GLN A C 1
ATOM 1413 O O . GLN A 1 180 ? -9.809 11.093 0.340 1.00 89.50 180 GLN A O 1
ATOM 1418 N N . ILE A 1 181 ? -7.989 9.843 -0.108 1.00 87.19 181 ILE A N 1
ATOM 1419 C CA . ILE A 1 181 ? -8.606 8.528 0.146 1.00 87.19 181 ILE A CA 1
ATOM 1420 C C . ILE A 1 181 ? -9.310 8.493 1.511 1.00 87.19 181 ILE A C 1
ATOM 1422 O O . ILE A 1 181 ? -10.460 8.064 1.618 1.00 87.19 181 ILE A O 1
ATOM 1426 N N . VAL A 1 182 ? -8.649 8.976 2.570 1.00 87.06 182 VAL A N 1
ATOM 1427 C CA . VAL A 1 182 ? -9.235 9.018 3.920 1.00 87.06 182 VAL A CA 1
ATOM 1428 C C . VAL A 1 182 ? -10.425 9.975 3.983 1.00 87.06 182 VAL A C 1
ATOM 1430 O O . VAL A 1 182 ? -11.425 9.660 4.626 1.00 87.06 182 VAL A O 1
ATOM 1433 N N . SER A 1 183 ? -10.339 11.140 3.333 1.00 87.38 183 SER A N 1
ATOM 1434 C CA . SER A 1 183 ? -11.429 12.120 3.329 1.00 87.38 183 SER A CA 1
ATOM 1435 C C . SER A 1 183 ? -12.669 11.610 2.595 1.00 87.38 183 SER A C 1
ATOM 1437 O O . SER A 1 183 ? -13.769 11.729 3.128 1.00 87.38 183 SER A O 1
ATOM 1439 N N . GLU A 1 184 ? -12.488 10.967 1.440 1.00 85.69 184 GLU A N 1
ATOM 1440 C CA . GLU A 1 184 ? -13.560 10.356 0.652 1.00 85.69 184 GLU A CA 1
ATOM 1441 C C . GLU A 1 184 ? -14.193 9.188 1.412 1.00 85.69 184 GLU A C 1
ATOM 1443 O O . GLU A 1 184 ? -15.416 9.098 1.514 1.00 85.69 184 GLU A O 1
ATOM 1448 N N . SER A 1 185 ? -13.366 8.341 2.033 1.00 81.44 185 SER A N 1
ATOM 1449 C CA . SER A 1 185 ? -13.840 7.221 2.855 1.00 81.44 185 SER A CA 1
ATOM 1450 C C . SER A 1 185 ? -14.637 7.705 4.068 1.00 81.44 185 SER A C 1
ATOM 1452 O O . SER A 1 185 ? -15.698 7.165 4.371 1.00 81.44 185 SER A O 1
ATOM 1454 N N . LYS A 1 186 ? -14.177 8.765 4.745 1.00 81.56 186 LYS A N 1
ATOM 1455 C CA . LYS A 1 186 ? -14.897 9.362 5.878 1.00 81.56 186 LYS A CA 1
ATOM 1456 C C . LYS A 1 186 ? -16.210 10.012 5.444 1.00 81.56 186 LYS A C 1
ATOM 1458 O O . LYS A 1 186 ? -17.212 9.846 6.133 1.00 81.56 186 LYS A O 1
ATOM 1463 N N . ALA A 1 187 ? -16.216 10.728 4.320 1.00 82.62 187 ALA A N 1
ATOM 1464 C CA . ALA A 1 187 ? -17.424 11.342 3.777 1.00 82.62 187 ALA A CA 1
ATOM 1465 C C . ALA A 1 187 ? -18.474 10.287 3.401 1.00 82.62 187 ALA A C 1
ATOM 1467 O O . ALA A 1 187 ? -19.648 10.465 3.712 1.00 82.62 187 ALA A O 1
ATOM 1468 N N . ALA A 1 188 ? -18.045 9.165 2.812 1.00 77.31 188 ALA A N 1
ATOM 1469 C CA . ALA A 1 188 ? -18.931 8.051 2.494 1.00 77.31 188 ALA A CA 1
ATOM 1470 C C . ALA A 1 188 ? -19.621 7.486 3.747 1.00 77.31 188 ALA A C 1
ATOM 1472 O O . ALA A 1 188 ? -20.826 7.265 3.708 1.00 77.31 188 ALA A O 1
ATOM 1473 N N . ILE A 1 189 ? -18.899 7.320 4.863 1.00 72.81 189 ILE A N 1
ATOM 1474 C CA . ILE A 1 189 ? -19.451 6.771 6.118 1.00 72.81 189 ILE A CA 1
ATOM 1475 C C . ILE A 1 189 ? -20.500 7.679 6.759 1.00 72.81 189 ILE A C 1
ATOM 1477 O O . ILE A 1 189 ? -21.470 7.183 7.318 1.00 72.81 189 ILE A O 1
ATOM 1481 N N . LEU A 1 190 ? -20.319 8.999 6.693 1.00 73.62 190 LEU A N 1
ATOM 1482 C CA . LEU A 1 190 ? -21.203 9.956 7.370 1.00 73.62 190 LEU A CA 1
ATOM 1483 C C . LEU A 1 190 ? -22.602 10.068 6.734 1.00 73.62 190 LEU A C 1
ATOM 1485 O O . LEU A 1 190 ? -23.467 10.752 7.276 1.00 73.62 190 LEU A O 1
ATOM 1489 N N . THR A 1 191 ? -22.844 9.412 5.597 1.00 75.44 191 THR A N 1
ATOM 1490 C CA . THR A 1 191 ? -24.179 9.329 4.990 1.00 75.44 191 THR A CA 1
ATOM 1491 C C . THR A 1 191 ? -24.992 8.185 5.615 1.00 75.44 191 THR A C 1
ATOM 1493 O O . THR A 1 191 ? -24.440 7.146 5.958 1.00 75.44 191 THR A O 1
ATOM 1496 N N . VAL A 1 192 ? -26.318 8.334 5.755 1.00 57.09 192 VAL A N 1
ATOM 1497 C CA . VAL A 1 192 ? -27.203 7.300 6.355 1.00 57.09 192 VAL A CA 1
ATOM 1498 C C . VAL A 1 192 ? -27.212 5.992 5.537 1.00 57.09 192 VAL A C 1
ATOM 1500 O O . VAL A 1 192 ? -27.380 4.904 6.083 1.00 57.09 192 VAL A O 1
ATOM 1503 N N . GLU A 1 193 ? -26.974 6.073 4.226 1.00 61.47 193 GLU A N 1
ATOM 1504 C CA . GLU A 1 193 ? -26.717 4.908 3.362 1.00 61.47 193 GLU A CA 1
ATOM 1505 C C . GLU A 1 193 ? -25.275 4.389 3.482 1.00 61.47 193 GLU A C 1
ATOM 1507 O O . GLU A 1 193 ? -25.004 3.226 3.193 1.00 61.47 193 GLU A O 1
ATOM 1512 N N . GLY A 1 194 ? -24.366 5.238 3.956 1.00 59.81 194 GLY A N 1
ATOM 1513 C CA . GLY A 1 194 ? -22.940 5.012 4.136 1.00 59.81 194 GLY A CA 1
ATOM 1514 C C . GLY A 1 194 ? -22.596 3.908 5.117 1.00 59.81 194 GLY A C 1
ATOM 1515 O O . GLY A 1 194 ? -21.749 3.084 4.795 1.00 59.81 194 GLY A O 1
ATOM 1516 N N . GLU A 1 195 ? -23.274 3.821 6.266 1.00 58.34 195 GLU A N 1
ATOM 1517 C CA . GLU A 1 195 ? -23.074 2.709 7.213 1.00 58.34 195 GLU A CA 1
ATOM 1518 C C . GLU A 1 195 ? -23.437 1.352 6.590 1.00 58.34 195 GLU A C 1
ATOM 1520 O O . GLU A 1 195 ? -22.683 0.386 6.723 1.00 58.34 195 GLU A O 1
ATOM 1525 N N . LYS A 1 196 ? -24.545 1.285 5.835 1.00 61.03 196 LYS A N 1
ATOM 1526 C CA . LYS A 1 196 ? -24.957 0.071 5.105 1.00 61.03 196 LYS A CA 1
ATOM 1527 C C . LYS A 1 196 ? -24.037 -0.229 3.920 1.00 61.03 196 LYS A C 1
ATOM 1529 O O . LYS A 1 196 ? -23.726 -1.389 3.657 1.00 61.03 196 LYS A O 1
ATOM 1534 N N . ALA A 1 197 ? -23.578 0.802 3.212 1.00 58.47 197 ALA A N 1
ATOM 1535 C CA . ALA A 1 197 ? -22.605 0.670 2.134 1.00 58.47 197 ALA A CA 1
ATOM 1536 C C . ALA A 1 197 ? -21.245 0.185 2.661 1.00 58.47 197 ALA A C 1
ATOM 1538 O O . ALA A 1 197 ? -20.576 -0.597 1.981 1.00 58.47 197 ALA A O 1
ATOM 1539 N N . LEU A 1 198 ? -20.865 0.574 3.884 1.0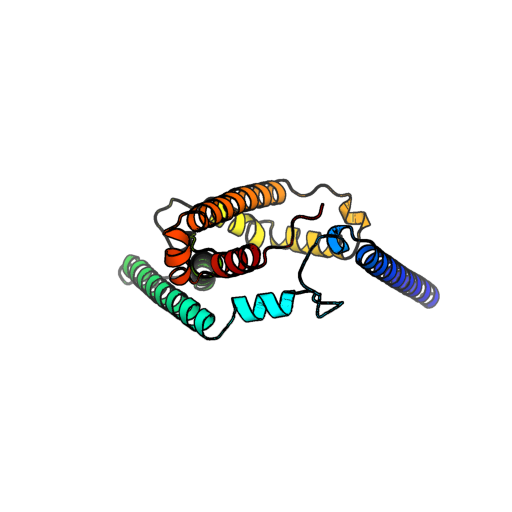0 59.78 198 LEU A N 1
ATOM 1540 C CA . LEU A 1 198 ? -19.636 0.129 4.537 1.00 59.78 198 LEU A CA 1
ATOM 1541 C C . LEU A 1 198 ? -19.683 -1.329 4.994 1.00 59.78 198 LEU A C 1
ATOM 1543 O O . LEU A 1 198 ? -18.666 -2.006 4.942 1.00 59.78 198 LEU A O 1
ATOM 1547 N N . ASP A 1 199 ? -20.853 -1.850 5.366 1.00 60.72 199 ASP A N 1
ATOM 1548 C CA . ASP A 1 199 ? -21.011 -3.295 5.589 1.00 60.72 199 ASP A CA 1
ATOM 1549 C C . ASP A 1 199 ? -20.739 -4.110 4.308 1.00 60.72 199 ASP A C 1
ATOM 1551 O O . ASP A 1 199 ? -20.346 -5.282 4.375 1.00 60.72 199 ASP A O 1
ATOM 1555 N N . SER A 1 200 ? -20.886 -3.479 3.135 1.00 60.84 200 SER A N 1
ATOM 1556 C CA . SER A 1 200 ? -20.481 -4.052 1.848 1.00 60.84 200 SER A CA 1
ATOM 1557 C C . SER A 1 200 ? -19.012 -3.770 1.490 1.00 60.84 200 SER A C 1
ATOM 1559 O O . SER A 1 200 ? -18.360 -4.638 0.902 1.00 60.84 200 SER A O 1
ATOM 1561 N N . LYS A 1 201 ? -18.462 -2.603 1.874 1.00 66.19 201 LYS A N 1
ATOM 1562 C CA . LYS A 1 201 ? -17.052 -2.242 1.658 1.00 66.19 201 LYS A CA 1
ATOM 1563 C C . LYS A 1 201 ? -16.154 -2.898 2.700 1.00 66.19 201 LYS A C 1
ATOM 1565 O O . LYS A 1 201 ? -15.961 -2.421 3.813 1.00 66.19 201 LYS A O 1
ATOM 1570 N N . ARG A 1 202 ? -15.559 -4.008 2.283 1.00 69.56 202 ARG A N 1
ATOM 1571 C CA . ARG A 1 202 ? -14.615 -4.804 3.071 1.00 69.56 202 ARG A CA 1
ATOM 1572 C C . ARG A 1 202 ? -13.164 -4.444 2.759 1.00 69.56 202 ARG A C 1
ATOM 1574 O O . ARG A 1 202 ? -12.327 -5.329 2.724 1.00 69.56 202 ARG A O 1
ATOM 1581 N N . ASP A 1 203 ? -12.845 -3.191 2.456 1.00 85.75 203 ASP A N 1
ATOM 1582 C CA . ASP A 1 203 ? -11.441 -2.774 2.393 1.00 85.75 203 ASP A CA 1
ATOM 1583 C C . ASP A 1 203 ? -10.912 -2.480 3.806 1.00 85.75 203 ASP A C 1
ATOM 1585 O O . ASP A 1 203 ? -11.668 -2.159 4.731 1.00 85.75 203 ASP A O 1
ATOM 1589 N N . LEU A 1 204 ? -9.601 -2.631 3.993 1.00 85.88 204 LEU A N 1
ATOM 1590 C CA . LEU A 1 204 ? -8.976 -2.501 5.308 1.00 85.88 204 LEU A CA 1
ATOM 1591 C C . LEU A 1 204 ? -9.209 -1.115 5.939 1.00 85.88 204 LEU A C 1
ATOM 1593 O O . LEU A 1 204 ? -9.494 -1.020 7.136 1.00 85.88 204 LEU A O 1
ATOM 1597 N N . LEU A 1 205 ? -9.106 -0.042 5.153 1.00 87.00 205 LEU A N 1
ATOM 1598 C CA . LEU A 1 205 ? -9.324 1.319 5.634 1.00 87.00 205 LEU A CA 1
ATOM 1599 C C . LEU A 1 205 ? -10.750 1.505 6.162 1.00 87.00 205 LEU A C 1
ATOM 1601 O O . LEU A 1 205 ? -10.915 2.049 7.254 1.00 87.00 205 LEU A O 1
ATOM 1605 N N . SER A 1 206 ? -11.758 1.014 5.441 1.00 82.81 206 SER A N 1
ATOM 1606 C CA . SER A 1 206 ? -13.157 1.049 5.875 1.00 82.81 206 SER A CA 1
ATOM 1607 C C . SER A 1 206 ? -13.365 0.336 7.217 1.00 82.81 206 SER A C 1
ATOM 1609 O O . SER A 1 206 ? -14.022 0.881 8.106 1.00 82.81 206 SER A O 1
ATOM 1611 N N . ILE A 1 207 ? -12.743 -0.832 7.425 1.00 80.88 207 ILE A N 1
ATOM 1612 C CA . ILE A 1 207 ? -12.818 -1.577 8.698 1.00 80.88 207 ILE A CA 1
ATOM 1613 C C . ILE A 1 207 ? -12.193 -0.777 9.847 1.00 80.88 207 ILE A C 1
ATOM 1615 O O . ILE A 1 207 ? -12.781 -0.664 10.926 1.00 80.88 207 ILE A O 1
ATOM 1619 N N . LEU A 1 208 ? -11.006 -0.210 9.624 1.00 81.31 208 LEU A N 1
ATOM 1620 C CA . LEU A 1 208 ? -10.299 0.571 10.640 1.00 81.31 208 LEU A CA 1
ATOM 1621 C C . LEU A 1 208 ? -11.039 1.870 10.977 1.00 81.31 208 LEU A C 1
ATOM 1623 O O . LEU A 1 208 ? -11.110 2.256 12.144 1.00 81.31 208 LEU A O 1
ATOM 1627 N N . LEU A 1 209 ? -11.620 2.525 9.972 1.00 80.56 209 LEU A N 1
ATOM 1628 C CA . LEU A 1 209 ? -12.379 3.756 10.147 1.00 80.56 209 LEU A CA 1
ATOM 1629 C C . LEU A 1 209 ? -13.701 3.491 10.879 1.00 80.56 209 LEU A C 1
ATOM 1631 O O . LEU A 1 209 ? -14.040 4.237 11.796 1.00 80.56 209 LEU A O 1
ATOM 1635 N N . LYS A 1 210 ? -14.385 2.381 10.567 1.00 77.81 210 LYS A N 1
ATOM 1636 C CA . LYS A 1 210 ? -15.563 1.912 11.312 1.00 77.81 210 LYS A CA 1
ATOM 1637 C C . LYS A 1 210 ? -15.230 1.646 12.772 1.00 77.81 210 LYS A C 1
ATOM 1639 O O . LYS A 1 210 ? -15.928 2.149 13.642 1.00 77.81 210 LYS A O 1
ATOM 1644 N N . ALA A 1 211 ? -14.150 0.913 13.046 1.00 76.00 211 ALA A N 1
ATOM 1645 C CA . ALA A 1 211 ? -13.717 0.637 14.414 1.00 76.00 211 ALA A CA 1
ATOM 1646 C C . ALA A 1 211 ? -13.397 1.927 15.186 1.00 76.00 211 ALA A C 1
ATOM 1648 O O . ALA A 1 211 ? -13.692 2.030 16.375 1.00 76.00 211 ALA A O 1
ATOM 1649 N N . ASN A 1 212 ? -12.820 2.930 14.520 1.00 76.69 212 ASN A N 1
ATOM 1650 C CA . ASN A 1 212 ? -12.548 4.223 15.140 1.00 76.69 212 ASN A CA 1
ATOM 1651 C C . ASN A 1 212 ? -13.839 4.996 15.467 1.00 76.69 212 ASN A C 1
ATOM 1653 O O . ASN A 1 212 ? -13.948 5.537 16.559 1.00 76.69 212 ASN A O 1
ATOM 1657 N N . LEU A 1 213 ? -14.823 4.998 14.563 1.00 73.25 213 LEU A N 1
ATOM 1658 C CA . LEU A 1 213 ? -16.094 5.711 14.744 1.00 73.25 213 LEU A CA 1
ATOM 1659 C C . LEU A 1 213 ? -17.060 5.002 15.706 1.00 73.25 213 LEU A C 1
ATOM 1661 O O . LEU A 1 213 ? -17.766 5.668 16.455 1.00 73.25 213 LEU A O 1
ATOM 1665 N N . SER A 1 214 ? -17.076 3.664 15.726 1.00 65.38 214 SER A N 1
ATOM 1666 C CA . SER A 1 214 ? -17.917 2.873 16.639 1.00 65.38 214 SER A CA 1
ATOM 1667 C C . SER A 1 214 ? -17.458 2.968 18.090 1.00 65.38 214 SER A C 1
ATOM 1669 O O . SER A 1 214 ? -18.237 2.756 19.015 1.00 65.38 214 SER A O 1
ATOM 1671 N N . THR A 1 215 ? -16.173 3.255 18.294 1.00 57.66 215 THR A N 1
ATOM 1672 C CA . THR A 1 215 ? -15.603 3.495 19.615 1.00 57.66 215 THR A CA 1
ATOM 1673 C C . THR A 1 215 ? -15.746 4.982 19.908 1.00 57.66 215 THR A C 1
ATOM 1675 O O . THR A 1 215 ? -14.769 5.722 19.848 1.00 57.66 215 THR A O 1
ATOM 1678 N N . SER A 1 216 ? -16.970 5.449 20.172 1.00 48.16 216 SER A N 1
ATOM 1679 C CA . SER A 1 216 ? -17.190 6.802 20.682 1.00 48.16 216 SER A CA 1
ATOM 1680 C C . SER A 1 216 ? -16.450 6.937 22.014 1.00 48.16 216 SER A C 1
ATOM 1682 O O . SER A 1 216 ? -16.940 6.535 23.070 1.00 48.16 216 SER A O 1
ATOM 1684 N N . VAL A 1 217 ? -15.225 7.446 21.950 1.00 48.75 217 VAL A N 1
ATOM 1685 C CA . VAL A 1 217 ? -14.507 7.961 23.108 1.00 48.75 217 VAL A CA 1
ATOM 1686 C C . VAL A 1 217 ? -15.395 9.073 23.674 1.00 48.75 217 VAL A C 1
ATOM 1688 O O . VAL A 1 217 ? -15.789 9.940 22.891 1.00 48.75 217 VAL A O 1
ATOM 1691 N N . PRO A 1 218 ? -15.771 9.051 24.968 1.00 39.50 218 PRO A N 1
ATOM 1692 C CA . PRO A 1 218 ? -16.515 10.157 25.555 1.00 39.50 218 PRO A CA 1
ATOM 1693 C C . PRO A 1 218 ? -15.769 11.453 25.241 1.00 39.50 218 PRO A C 1
ATOM 1695 O O . PRO A 1 218 ? -14.559 11.513 25.472 1.00 39.50 218 PRO A O 1
ATOM 1698 N N . GLU A 1 219 ? -16.456 12.458 24.691 1.00 38.38 219 GLU A N 1
ATOM 1699 C CA . GLU A 1 219 ? -15.906 13.812 24.644 1.00 38.38 219 GLU A CA 1
ATOM 1700 C C . GLU A 1 219 ? -15.494 14.164 26.074 1.00 38.38 219 GLU A C 1
ATOM 1702 O O . GLU A 1 219 ? -16.325 14.220 26.982 1.00 38.38 219 GLU A O 1
ATOM 1707 N N . SER A 1 220 ? -14.189 14.285 26.309 1.00 39.75 220 SER A N 1
ATOM 1708 C CA . SER A 1 220 ? -13.688 14.749 27.592 1.00 39.75 220 SER A CA 1
ATOM 1709 C C . SER A 1 220 ? -14.155 16.189 27.781 1.00 39.75 220 SER A C 1
ATOM 1711 O O . SER A 1 220 ? -13.852 17.030 26.931 1.00 39.75 220 SER A O 1
ATOM 1713 N N . LEU A 1 221 ? -14.877 16.433 28.878 1.00 32.62 221 LEU A N 1
ATOM 1714 C CA . LEU A 1 221 ? -15.089 17.759 29.465 1.00 32.62 221 LEU A CA 1
ATOM 1715 C C . LEU A 1 221 ? -13.759 18.493 29.682 1.00 32.62 221 LEU A C 1
ATOM 1717 O O . LEU A 1 221 ? -12.770 17.814 30.050 1.00 32.62 221 LEU A O 1
#